Protein AF-A0A2T4XH32-F1 (afdb_monomer_lite)

Foldseek 3Di:
DDQPPPPCPPPQLQQAWEWEAEPWKIWTKHFDDPPVVPPDDDDDDDDDDDDDDDDDDDDDDDDDDDDDDPDDDDDDDDDDDPPNQQRPGMDTPDMFTCDPVNVVSLVVVLVVVVPDDQPHAYEYEYPDVPSVVSCCVSPPPRYRYDDLVLCCQQAVQPPCSVPDGPLLSQLLLLVCSPPVAWEWEWAAEQKTKTWIKHQDFPPRDDDDDDDPDPDDDDPDPDDDGDGDSDIHGNDIDIGGHLVNLQVVCCVVCVPDDRADLDQDPDPPDDDSNSNVCCVRNVVVLVVVVVSVVVVCVPPNDHAYEAEYPCRVSSLVVVVVVVDPRYHYDHCSSSSSSSDGPPDD

Secondary structure (DSSP, 8-state):
---SSTT-TT--GGG-EEEEE-SSEEEEEEEPP-GGG-----------------------------------------------PPPS-EEEEEEEE--SSHHHHHHHHHHHHHTS-TTS-EEEEES-HHHHHHHHHHSTTTEEE--GGGGTTTTTT-S-GGGS-HHHHHHHHHHHHHH-S-EEEEEESSEEEEEEEEEPPTTS--S------TTSPPPPTT--PPPPS-EEEEEEEEEE-HHHHHHHHHHH-TTSPPPPS---SSSS--SHHHHHHIIIIIHHHHHHHHHHHHHHHHH-S--EEEESTTHHHHHHHHHHTT--SEEE-TTHHHHHHHSPPP--

pLDDT: mean 76.85, std 25.57, range [24.3, 98.75]

Structure (mmCIF, N/CA/C/O backbone):
data_AF-A0A2T4XH32-F1
#
_entry.id   AF-A0A2T4XH32-F1
#
loop_
_atom_site.group_PDB
_atom_site.id
_atom_site.type_symbol
_atom_site.label_atom_id
_atom_site.label_alt_id
_atom_site.label_comp_id
_atom_site.label_asym_id
_atom_site.label_entity_id
_atom_site.label_seq_id
_atom_site.pdbx_PDB_ins_code
_atom_site.Cartn_x
_atom_site.Cartn_y
_atom_site.Cartn_z
_atom_site.occupancy
_atom_site.B_iso_or_equiv
_atom_site.auth_seq_id
_atom_site.auth_comp_id
_atom_site.auth_asym_id
_atom_site.auth_atom_id
_atom_site.pdbx_PDB_model_num
ATOM 1 N N . MET A 1 1 ? -1.567 -10.863 26.955 1.00 27.61 1 MET A N 1
ATOM 2 C CA . MET A 1 1 ? -2.187 -9.770 27.729 1.00 27.61 1 MET A CA 1
ATOM 3 C C . MET A 1 1 ? -3.107 -9.012 26.795 1.00 27.61 1 MET A C 1
ATOM 5 O O . MET A 1 1 ? -2.737 -8.772 25.656 1.00 27.61 1 MET A O 1
ATOM 9 N N . SER A 1 2 ? -4.337 -8.819 27.254 1.00 31.33 2 SER A N 1
ATOM 10 C CA . SER A 1 2 ? -5.515 -8.404 26.498 1.00 31.33 2 SER A CA 1
ATOM 11 C C . SER A 1 2 ? -5.505 -6.901 26.232 1.00 31.33 2 SER A C 1
ATOM 13 O O . SER A 1 2 ? -5.596 -6.126 27.176 1.00 31.33 2 SER A O 1
ATOM 15 N N . GLY A 1 3 ? -5.437 -6.516 24.960 1.00 30.84 3 GLY A N 1
ATOM 16 C CA . GLY A 1 3 ? -5.666 -5.150 24.480 1.00 30.84 3 GLY A CA 1
ATOM 17 C C . GLY A 1 3 ? -6.385 -5.152 23.130 1.00 30.84 3 GLY A C 1
ATOM 18 O O . GLY A 1 3 ? -6.158 -4.284 22.301 1.00 30.84 3 GLY A O 1
ATOM 19 N N . TYR A 1 4 ? -7.202 -6.174 22.864 1.00 40.09 4 TYR A N 1
ATOM 20 C CA . TYR A 1 4 ? -8.012 -6.245 21.652 1.00 40.09 4 TYR A CA 1
ATOM 21 C C . TYR A 1 4 ? -9.298 -5.466 21.895 1.00 40.09 4 TYR A C 1
ATOM 23 O O . TYR A 1 4 ? -10.113 -5.957 22.670 1.00 40.09 4 TYR A O 1
ATOM 31 N N . LEU A 1 5 ? -9.398 -4.268 21.296 1.00 45.94 5 LEU A N 1
ATOM 32 C CA . LEU A 1 5 ? -10.553 -3.469 20.798 1.00 45.94 5 LEU A CA 1
ATOM 33 C C . LEU A 1 5 ? -11.910 -3.475 21.536 1.00 45.94 5 LEU A C 1
ATOM 35 O O . LEU A 1 5 ? -12.825 -2.758 21.150 1.00 45.94 5 LEU A O 1
ATOM 39 N N . SER A 1 6 ? -12.028 -4.181 22.649 1.00 39.31 6 SER A N 1
ATOM 40 C CA . SER A 1 6 ? -13.157 -4.209 23.577 1.00 39.31 6 SER A CA 1
ATOM 41 C C . SER A 1 6 ? -13.361 -2.862 24.279 1.00 39.31 6 SER A C 1
ATOM 43 O O . SER A 1 6 ? -14.384 -2.663 24.923 1.00 39.31 6 SER A O 1
ATOM 45 N N . GLY A 1 7 ? -12.424 -1.919 24.113 1.00 42.00 7 GLY A N 1
ATOM 46 C CA . GLY A 1 7 ? -12.519 -0.535 24.578 1.00 42.00 7 GLY A CA 1
ATOM 47 C C . GLY A 1 7 ? -13.081 0.473 23.566 1.00 42.00 7 GLY A C 1
ATOM 48 O O . GLY A 1 7 ? -13.161 1.644 23.910 1.00 42.00 7 GLY A O 1
ATOM 49 N N . LEU A 1 8 ? -13.464 0.075 22.342 1.00 52.22 8 LEU A N 1
ATOM 50 C CA . LEU A 1 8 ? -14.003 1.007 21.331 1.00 52.22 8 LEU A CA 1
ATOM 51 C C . LEU A 1 8 ? -15.527 1.224 21.407 1.00 52.22 8 LEU A C 1
ATOM 53 O O . LEU A 1 8 ? -16.095 1.822 20.492 1.00 52.22 8 LEU A O 1
ATOM 57 N N . MET A 1 9 ? -16.221 0.780 22.464 1.00 47.72 9 MET A N 1
ATOM 58 C CA . MET A 1 9 ? -17.623 1.181 22.652 1.00 47.72 9 MET A CA 1
ATOM 59 C C . MET A 1 9 ? -17.703 2.715 22.736 1.00 47.72 9 MET A C 1
ATOM 61 O O . MET A 1 9 ? -17.246 3.308 23.709 1.00 47.72 9 MET A O 1
ATOM 65 N N . GLY A 1 10 ? -18.265 3.351 21.702 1.00 52.62 10 GLY A N 1
ATOM 66 C CA . GLY A 1 10 ? -18.362 4.812 21.590 1.00 52.62 10 GLY A CA 1
ATOM 67 C C . GLY A 1 10 ? -17.206 5.505 20.854 1.00 52.62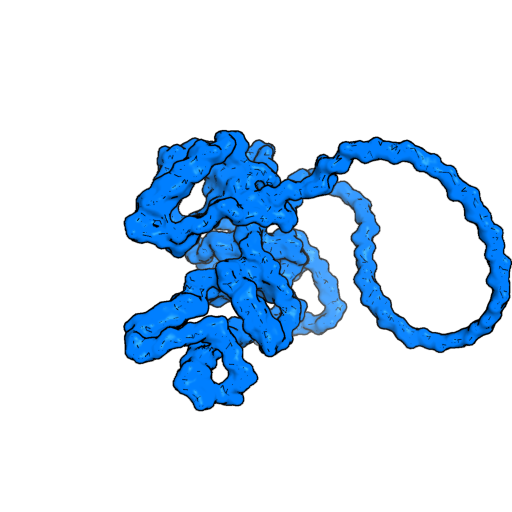 10 GLY A C 1
ATOM 68 O O . GLY A 1 10 ? -17.133 6.731 20.891 1.00 52.62 10 GLY A O 1
ATOM 69 N N . PHE A 1 11 ? -16.313 4.767 20.184 1.00 68.75 11 PHE A N 1
ATOM 70 C CA . PHE A 1 11 ? -15.297 5.359 19.309 1.00 68.75 11 PHE A CA 1
ATOM 71 C C . PHE A 1 11 ? -15.932 5.997 18.072 1.00 68.75 11 PHE A C 1
ATOM 73 O O . PHE A 1 11 ? -16.661 5.338 17.334 1.00 68.75 11 PHE A O 1
ATOM 80 N N . ASP A 1 12 ? -15.607 7.266 17.835 1.00 72.62 12 ASP A N 1
ATOM 81 C CA . ASP A 1 12 ? -15.925 7.975 16.599 1.00 72.62 12 ASP A CA 1
ATOM 82 C C . ASP A 1 12 ? -14.714 7.915 15.650 1.00 72.62 12 ASP A C 1
ATOM 84 O O . ASP A 1 12 ? -13.707 8.595 15.903 1.00 72.62 12 ASP A O 1
ATOM 88 N N . PRO A 1 13 ? -14.792 7.147 14.542 1.00 73.31 13 PRO A N 1
ATOM 89 C CA . PRO A 1 13 ? -13.728 7.083 13.549 1.00 73.31 13 PRO A CA 1
ATOM 90 C C . PRO A 1 13 ? -13.335 8.444 12.983 1.00 73.31 13 PRO A C 1
ATOM 92 O O . PRO A 1 13 ? -12.188 8.593 12.564 1.00 73.31 13 PRO A O 1
ATOM 95 N N . GLY A 1 14 ? -14.237 9.431 13.011 1.00 77.06 14 GLY A N 1
ATOM 96 C CA . GLY A 1 14 ? -14.015 10.799 12.550 1.00 77.06 14 GLY A CA 1
ATOM 97 C C . GLY A 1 14 ? -13.096 11.642 13.440 1.00 77.06 14 GLY A C 1
ATOM 98 O O . GLY A 1 14 ? -12.651 12.702 13.007 1.00 77.06 14 GLY A O 1
ATOM 99 N N . ARG A 1 15 ? -12.771 11.200 14.665 1.00 78.75 15 ARG A N 1
ATOM 100 C CA . ARG A 1 15 ? -11.979 11.993 15.636 1.00 78.75 15 ARG A CA 1
ATOM 101 C C . ARG A 1 15 ? -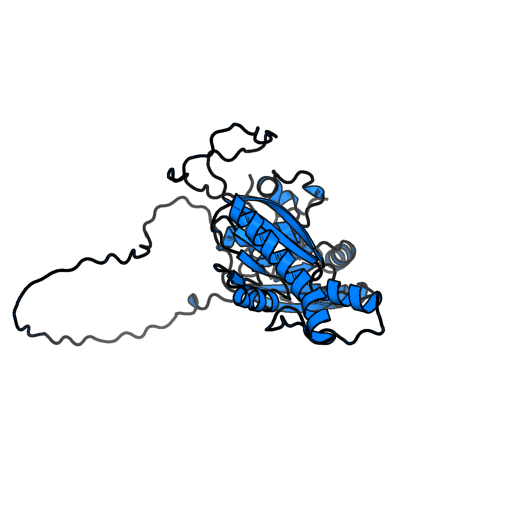10.612 11.397 15.987 1.00 78.75 15 ARG A C 1
ATOM 103 O O . ARG A 1 15 ? -9.849 12.006 16.745 1.00 78.75 15 ARG A O 1
ATOM 110 N N . GLY A 1 16 ? -10.289 10.230 15.433 1.00 86.50 16 GLY A N 1
ATOM 111 C CA . GLY A 1 16 ? -9.040 9.517 15.698 1.00 86.50 16 GLY A CA 1
ATOM 112 C C . GLY A 1 16 ? -7.800 10.112 15.027 1.00 86.50 16 GLY A C 1
ATOM 113 O O . GLY A 1 16 ? -7.884 10.877 14.065 1.00 86.50 16 GLY A O 1
ATOM 114 N N . LEU A 1 17 ? -6.635 9.732 15.551 1.00 92.25 17 LEU A N 1
ATOM 115 C CA . LEU A 1 17 ? -5.343 9.816 14.868 1.00 92.25 17 LEU A CA 1
ATOM 116 C C . LEU A 1 17 ? -4.939 8.415 14.425 1.00 92.25 17 LEU A C 1
ATOM 118 O O . LEU A 1 17 ? -4.902 7.500 15.244 1.00 92.25 17 LEU A O 1
ATOM 122 N N . TYR A 1 18 ? -4.610 8.257 13.150 1.00 94.69 18 TYR A N 1
ATOM 123 C CA . TYR A 1 18 ? -4.319 6.965 12.543 1.00 94.69 18 TYR A CA 1
ATOM 124 C C . TYR A 1 18 ? -2.841 6.869 12.197 1.00 94.69 18 TYR A C 1
ATOM 126 O O . TYR A 1 18 ? -2.313 7.690 11.449 1.00 94.69 18 TYR A O 1
ATOM 134 N N . LEU A 1 19 ? -2.167 5.885 12.782 1.00 95.62 19 LEU A N 1
ATOM 135 C CA . LEU A 1 19 ? -0.734 5.672 12.652 1.00 95.62 19 LEU A CA 1
ATOM 136 C C . LEU A 1 19 ? -0.472 4.399 11.863 1.00 95.62 19 LEU A C 1
ATOM 138 O O . LEU A 1 19 ? -0.750 3.302 12.347 1.00 95.62 19 LEU A O 1
ATOM 142 N N . ASP A 1 20 ? 0.131 4.548 10.692 1.00 95.06 20 ASP A N 1
ATOM 143 C CA . ASP A 1 20 ? 0.731 3.431 9.974 1.00 95.06 20 ASP A CA 1
ATOM 144 C C . ASP A 1 20 ? 2.254 3.464 10.164 1.00 95.06 20 ASP A C 1
ATOM 146 O O . ASP A 1 20 ? 2.935 4.423 9.786 1.00 95.06 20 ASP A O 1
ATOM 150 N N . ILE A 1 21 ? 2.776 2.433 10.831 1.00 94.06 21 ILE A N 1
ATOM 151 C CA . ILE A 1 21 ? 4.181 2.295 11.221 1.00 94.06 21 ILE A CA 1
ATOM 152 C C . ILE A 1 21 ? 4.811 1.183 10.375 1.00 94.06 21 ILE A C 1
ATOM 154 O O . ILE A 1 21 ? 4.891 0.012 10.769 1.00 94.06 21 ILE A O 1
ATOM 158 N N . GLY A 1 22 ? 5.275 1.578 9.193 1.00 90.56 22 GLY A N 1
ATOM 159 C CA . GLY A 1 22 ? 5.977 0.719 8.250 1.00 90.56 22 GLY A CA 1
ATOM 160 C C . GLY A 1 22 ? 7.472 0.568 8.547 1.00 90.56 22 GLY A C 1
ATOM 161 O O . GLY A 1 22 ? 8.031 1.127 9.493 1.00 90.56 22 GLY A O 1
ATOM 162 N N . ASN A 1 23 ? 8.161 -0.187 7.689 1.00 86.94 23 ASN A N 1
ATOM 163 C CA . ASN A 1 23 ? 9.602 -0.422 7.829 1.00 86.94 23 ASN A CA 1
ATOM 164 C C . ASN A 1 23 ? 10.456 0.818 7.534 1.00 86.94 23 ASN A C 1
ATOM 166 O O . ASN A 1 23 ? 11.479 1.012 8.190 1.00 86.94 23 ASN A O 1
ATOM 170 N N . SER A 1 24 ? 10.040 1.633 6.563 1.00 87.50 24 SER A N 1
ATOM 171 C CA . SER A 1 24 ? 10.824 2.770 6.055 1.00 87.50 24 SER A CA 1
ATOM 172 C C . SER A 1 24 ? 10.209 4.126 6.387 1.00 87.50 24 SER A C 1
ATOM 174 O O . SER A 1 24 ? 10.908 5.139 6.370 1.00 87.50 24 SER A O 1
ATOM 176 N N . ARG A 1 25 ? 8.910 4.170 6.696 1.00 90.88 25 ARG A N 1
ATOM 177 C CA . ARG A 1 25 ? 8.190 5.395 7.046 1.00 90.88 25 ARG A CA 1
ATOM 178 C C . ARG A 1 25 ? 7.140 5.122 8.112 1.00 90.88 25 ARG A C 1
ATOM 180 O O . ARG A 1 25 ? 6.580 4.035 8.174 1.00 90.88 25 ARG A O 1
ATOM 187 N N . ILE A 1 26 ? 6.876 6.152 8.901 1.00 93.25 26 ILE A N 1
ATOM 188 C CA . ILE A 1 26 ? 5.733 6.262 9.797 1.00 93.25 26 ILE A CA 1
ATOM 189 C C . ILE A 1 26 ? 4.864 7.387 9.266 1.00 93.25 26 ILE A C 1
ATOM 191 O O . ILE A 1 26 ? 5.379 8.464 8.963 1.00 93.25 26 ILE A O 1
ATOM 195 N N . THR A 1 27 ? 3.565 7.167 9.167 1.00 94.44 27 THR A N 1
ATOM 196 C CA . THR A 1 27 ? 2.616 8.194 8.745 1.00 94.44 27 THR A CA 1
ATOM 197 C C . THR A 1 27 ? 1.561 8.411 9.813 1.00 94.44 27 THR A C 1
ATOM 199 O O . THR A 1 27 ? 1.127 7.469 10.474 1.00 94.44 27 THR A O 1
ATOM 202 N N . ILE A 1 28 ? 1.180 9.672 9.997 1.00 94.88 28 ILE A N 1
ATOM 203 C CA . ILE A 1 28 ? 0.085 10.075 10.874 1.00 94.88 28 ILE A CA 1
ATOM 204 C C . ILE A 1 28 ? -0.975 10.703 9.985 1.00 94.88 28 ILE A C 1
ATOM 206 O O . ILE A 1 28 ? -0.691 11.688 9.300 1.00 94.88 28 ILE A O 1
ATOM 210 N N . ALA A 1 29 ? -2.178 10.146 10.007 1.00 94.56 29 ALA A N 1
ATOM 211 C CA . ALA A 1 29 ? -3.318 10.655 9.271 1.00 94.56 29 ALA A CA 1
ATOM 212 C C . ALA A 1 29 ? -4.487 10.972 10.200 1.00 94.56 29 ALA A C 1
ATOM 214 O O . ALA A 1 29 ? -4.635 10.388 11.277 1.00 94.56 29 ALA A O 1
ATOM 215 N N . GLU A 1 30 ? -5.343 11.881 9.755 1.00 92.75 30 GLU A N 1
ATOM 216 C CA . GLU A 1 30 ? -6.634 12.137 10.377 1.00 92.75 30 GLU A CA 1
ATOM 217 C C . GLU A 1 30 ? -7.744 12.226 9.323 1.00 92.75 30 GLU A C 1
ATOM 219 O O . GLU A 1 30 ? -7.474 12.592 8.171 1.00 92.75 30 GLU A O 1
ATOM 224 N N . PRO A 1 31 ? -8.989 11.904 9.699 1.00 90.69 31 PRO A N 1
ATOM 225 C CA . PRO A 1 31 ? -10.163 12.237 8.909 1.00 90.69 31 PRO A CA 1
ATOM 226 C C . PRO A 1 31 ? -10.268 13.751 8.699 1.00 90.69 31 PRO A C 1
ATOM 228 O O . PRO A 1 31 ? -10.107 14.530 9.637 1.00 90.69 31 PRO A O 1
ATOM 231 N N . GLY A 1 32 ? -10.565 14.176 7.474 1.00 79.25 32 GLY A N 1
ATOM 232 C CA . GLY A 1 32 ? -10.910 15.565 7.182 1.00 79.25 32 GLY A CA 1
ATOM 233 C C . GLY A 1 32 ? -12.313 15.895 7.695 1.00 79.25 32 GLY A C 1
ATOM 234 O O . GLY A 1 32 ? -13.201 15.044 7.655 1.00 79.25 32 GLY A O 1
ATOM 235 N N . ALA A 1 33 ? -12.528 17.130 8.154 1.00 60.97 33 ALA A N 1
ATOM 236 C CA . ALA A 1 33 ? -13.857 17.589 8.551 1.00 60.97 33 ALA A CA 1
ATOM 237 C C . ALA A 1 33 ? -14.832 17.497 7.365 1.00 6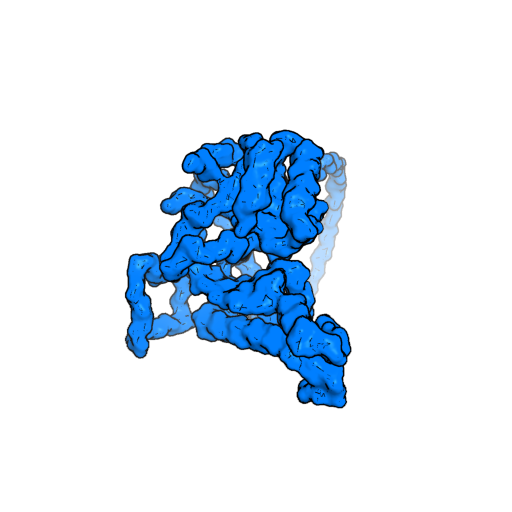0.97 33 ALA A C 1
ATOM 239 O O . ALA A 1 33 ? -14.556 18.027 6.285 1.00 60.97 33 ALA A O 1
ATOM 240 N N . ASP A 1 34 ? -15.985 16.857 7.571 1.00 50.34 34 ASP A N 1
ATOM 241 C CA . ASP A 1 34 ? -17.080 16.894 6.606 1.00 50.34 34 ASP A CA 1
ATOM 242 C C . ASP A 1 34 ? -17.611 18.336 6.575 1.00 50.34 34 ASP A C 1
ATOM 244 O O . ASP A 1 34 ? -18.315 18.799 7.474 1.00 50.34 34 ASP A O 1
ATOM 248 N N . SER A 1 35 ? -17.227 19.091 5.544 1.00 36.91 35 SER A N 1
ATOM 249 C CA . SER A 1 35 ? -17.661 20.484 5.338 1.00 36.91 35 SER A CA 1
ATOM 250 C C . SER A 1 35 ? -19.186 20.648 5.191 1.00 36.91 35 SER A C 1
ATOM 252 O O . SER A 1 35 ? -19.685 21.769 5.132 1.00 36.91 35 SER A O 1
ATOM 254 N N . SER A 1 36 ? -19.943 19.549 5.193 1.00 37.00 36 SER A N 1
ATOM 255 C CA . SER A 1 36 ? -21.406 19.500 5.171 1.00 37.00 36 SER A CA 1
ATOM 256 C C . SER A 1 36 ? -22.079 19.760 6.528 1.00 37.00 36 SER A C 1
ATOM 258 O O . SER A 1 36 ? -23.294 19.933 6.556 1.00 37.00 36 SER A O 1
ATOM 260 N N . LEU A 1 37 ? -21.335 19.832 7.642 1.00 36.78 37 LEU A N 1
ATOM 261 C CA . LEU A 1 37 ? -21.907 20.064 8.982 1.00 36.78 37 LEU A CA 1
ATOM 262 C C . LEU A 1 37 ? -21.885 21.530 9.456 1.00 36.78 37 LEU A C 1
ATOM 264 O O . LEU A 1 37 ? -22.402 21.821 10.530 1.00 36.78 37 LEU A O 1
ATOM 268 N N . ASN A 1 38 ? -21.369 22.466 8.649 1.00 29.77 38 ASN A N 1
ATOM 269 C CA . ASN A 1 38 ? -21.357 23.906 8.962 1.00 29.77 38 ASN A CA 1
ATOM 270 C C . ASN A 1 38 ? -22.326 24.724 8.085 1.00 29.77 38 ASN A C 1
ATOM 272 O O . ASN A 1 38 ? -22.016 25.847 7.694 1.00 29.77 38 ASN A O 1
ATOM 276 N N . ALA A 1 39 ? -23.506 24.183 7.772 1.00 31.55 39 ALA A N 1
ATOM 277 C CA . ALA A 1 39 ? -24.607 24.981 7.236 1.00 31.55 39 ALA A CA 1
ATOM 278 C C . ALA A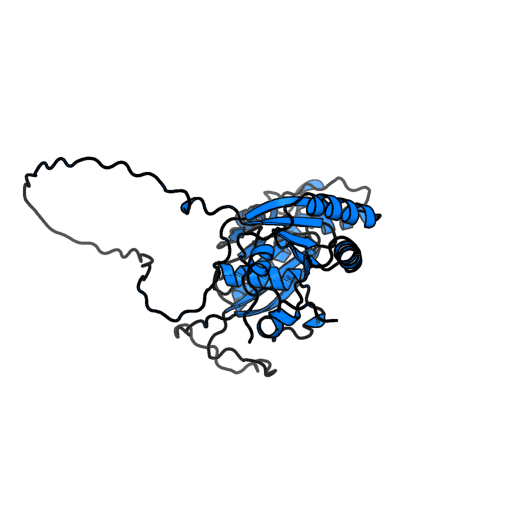 1 39 ? -25.536 25.408 8.382 1.00 31.55 39 ALA A C 1
ATOM 280 O O . ALA A 1 39 ? -26.551 24.771 8.650 1.00 31.55 39 ALA A O 1
ATOM 281 N N . VAL A 1 40 ? -25.177 26.498 9.060 1.00 34.50 40 VAL A N 1
ATOM 282 C CA . VAL A 1 40 ? -26.126 27.307 9.831 1.00 34.50 40 VAL A CA 1
ATOM 283 C C . VAL A 1 40 ? -25.971 28.738 9.340 1.00 34.50 40 VAL A C 1
ATOM 285 O O . VAL A 1 40 ? -25.003 29.406 9.678 1.00 34.50 40 VAL A O 1
ATOM 288 N N . ASP A 1 41 ? -26.848 29.124 8.417 1.00 28.34 41 ASP A N 1
ATOM 289 C CA . ASP A 1 41 ? -27.679 30.328 8.514 1.00 28.34 41 ASP A CA 1
ATOM 290 C C . ASP A 1 41 ? -28.443 30.505 7.192 1.00 28.34 41 ASP A C 1
ATOM 292 O O . ASP A 1 41 ? -27.889 30.881 6.157 1.00 28.34 41 ASP A O 1
ATOM 296 N N . GLU A 1 42 ? -29.748 30.217 7.230 1.00 29.30 42 GLU A N 1
ATOM 297 C CA . GLU A 1 42 ? -30.683 30.818 6.282 1.00 29.30 42 GLU A CA 1
ATOM 298 C C . GLU A 1 42 ? -30.670 32.342 6.454 1.00 29.30 42 GLU A C 1
ATOM 300 O O . GLU A 1 42 ? -30.614 32.857 7.573 1.00 29.30 42 GLU A O 1
ATOM 305 N N . PRO A 1 43 ? -30.915 33.067 5.358 1.00 28.03 43 PRO A N 1
ATOM 306 C CA . PRO A 1 43 ? -31.987 34.039 5.441 1.00 28.03 43 PRO A CA 1
ATOM 307 C C . PRO A 1 43 ? -33.005 33.840 4.321 1.00 28.03 43 PRO A C 1
ATOM 309 O O . PRO A 1 43 ? -32.734 33.993 3.131 1.00 28.03 43 PRO A O 1
ATOM 312 N N . SER A 1 44 ? -34.227 33.580 4.767 1.00 27.70 44 SER A N 1
ATOM 313 C CA . SER A 1 44 ? -35.490 33.850 4.093 1.00 27.70 44 SER A CA 1
ATOM 314 C C . SER A 1 44 ? -35.509 35.183 3.326 1.00 27.70 44 SER A C 1
ATOM 316 O O . SER A 1 44 ? -35.226 36.226 3.914 1.00 27.70 44 SER A O 1
ATOM 318 N N . SER A 1 45 ? -35.973 35.190 2.071 1.00 28.64 45 SER A N 1
ATOM 319 C CA . SER A 1 45 ? -37.052 36.098 1.627 1.00 28.64 45 SER A CA 1
ATOM 320 C C . SER A 1 45 ? -37.466 35.905 0.156 1.00 28.64 45 SER A C 1
ATOM 322 O O . SER A 1 45 ? -36.690 36.073 -0.773 1.00 28.64 45 SER A O 1
ATOM 324 N N . GLN A 1 46 ? -38.764 35.619 0.008 1.00 27.95 46 GLN A N 1
ATOM 325 C CA . GLN A 1 46 ? -39.718 36.226 -0.932 1.00 27.95 46 GLN A CA 1
ATOM 326 C C . GLN A 1 46 ? -39.593 35.990 -2.453 1.00 27.95 46 GLN A C 1
ATOM 328 O O . GLN A 1 46 ? -38.896 36.676 -3.188 1.00 27.95 46 GLN A O 1
ATOM 333 N N . ALA A 1 47 ? -40.442 35.056 -2.891 1.00 27.00 47 ALA A N 1
ATOM 334 C CA . ALA A 1 47 ? -41.376 35.106 -4.020 1.00 27.00 47 ALA A CA 1
ATOM 335 C C . ALA A 1 47 ? -41.322 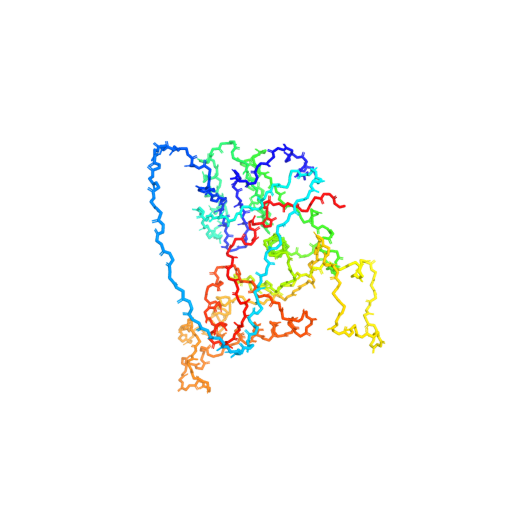36.293 -5.008 1.00 27.00 47 ALA A C 1
ATOM 337 O O . ALA A 1 47 ? -41.561 37.441 -4.641 1.00 27.00 47 ALA A O 1
ATOM 338 N N . ALA A 1 48 ? -41.281 35.948 -6.299 1.00 28.34 48 ALA A N 1
ATOM 339 C CA . ALA A 1 48 ? -42.054 36.634 -7.331 1.00 28.34 48 ALA A CA 1
ATOM 340 C C . ALA A 1 48 ? -42.483 35.629 -8.414 1.00 28.34 48 ALA A C 1
ATOM 342 O O . ALA A 1 48 ? -41.659 35.035 -9.105 1.00 28.34 48 ALA A O 1
ATOM 343 N N . HIS A 1 49 ? -43.797 35.433 -8.510 1.00 28.42 49 HIS A N 1
ATOM 344 C CA . HIS A 1 49 ? -44.488 34.814 -9.634 1.00 28.42 49 HIS A CA 1
ATOM 345 C C . HIS A 1 49 ? -44.442 35.741 -10.852 1.00 28.42 49 HIS A C 1
ATOM 347 O O . HIS A 1 49 ? -44.793 36.913 -10.716 1.00 28.42 49 HIS A O 1
ATOM 353 N N . THR A 1 50 ? -44.180 35.192 -12.040 1.00 27.06 50 THR A N 1
ATOM 354 C CA . THR A 1 50 ? -44.775 35.722 -13.274 1.00 27.06 50 THR A CA 1
ATOM 355 C C . THR A 1 50 ? -44.976 34.610 -14.301 1.00 27.06 50 THR A C 1
ATOM 357 O O . THR A 1 50 ? -44.109 33.765 -14.507 1.00 27.06 50 THR A O 1
ATOM 360 N N . GLU A 1 51 ? -46.175 34.602 -14.874 1.00 27.84 51 GLU A N 1
ATOM 361 C CA . GLU A 1 51 ? -46.753 33.595 -15.763 1.00 27.84 51 GLU A CA 1
ATOM 362 C C . GLU A 1 51 ? -46.218 33.647 -17.210 1.00 27.84 51 GLU A C 1
ATOM 364 O O . GLU A 1 51 ? -45.571 34.603 -17.634 1.00 27.84 51 GLU A O 1
ATOM 369 N N . LEU A 1 52 ? -46.535 32.568 -17.938 1.00 28.58 52 LEU A N 1
ATOM 370 C CA . LEU A 1 52 ? -46.270 32.238 -19.349 1.00 28.58 52 LEU A CA 1
ATOM 371 C C . LEU A 1 52 ? -46.884 33.253 -20.354 1.00 28.58 52 LEU A C 1
ATOM 373 O O . LEU A 1 52 ? -47.653 34.130 -19.961 1.00 28.58 52 LEU A O 1
ATOM 377 N N . PRO A 1 53 ? -46.644 33.090 -21.673 1.00 32.97 53 PRO A N 1
ATOM 378 C CA . PRO A 1 53 ? -47.544 32.217 -22.435 1.00 32.97 53 PRO A CA 1
ATOM 379 C C . PRO A 1 53 ? -46.852 31.271 -23.429 1.00 32.97 53 PRO A C 1
ATOM 381 O O . PRO A 1 53 ? -45.738 31.492 -23.897 1.00 32.97 53 PRO A O 1
ATOM 384 N N . ALA A 1 54 ? -47.581 30.194 -23.716 1.00 29.42 54 ALA A N 1
ATOM 385 C CA . ALA A 1 54 ? -47.307 29.178 -24.717 1.00 29.42 54 ALA A CA 1
ATOM 386 C C . ALA A 1 54 ? -47.543 29.688 -26.146 1.00 29.42 54 ALA A C 1
ATOM 388 O O . ALA A 1 54 ? -48.426 30.514 -26.358 1.00 29.42 54 ALA A O 1
ATOM 389 N N . ASP A 1 55 ? -46.835 29.097 -27.108 1.00 28.86 55 ASP A N 1
ATOM 390 C CA . ASP A 1 55 ? -47.280 29.027 -28.497 1.00 28.86 55 ASP A CA 1
ATOM 391 C C . ASP A 1 55 ? -46.849 27.700 -29.143 1.00 28.86 55 ASP A C 1
ATOM 393 O O . ASP A 1 55 ? -45.911 27.029 -28.711 1.00 28.86 55 ASP A O 1
ATOM 397 N N . THR A 1 56 ? -47.646 27.300 -30.125 1.00 29.20 56 THR A N 1
ATOM 398 C CA . THR A 1 56 ? -47.976 25.934 -30.551 1.00 29.20 56 THR A CA 1
ATOM 399 C C . THR A 1 56 ? -47.223 25.403 -31.780 1.00 29.20 56 THR A C 1
ATOM 401 O O . THR A 1 56 ? -46.869 26.188 -32.651 1.00 29.20 56 THR A O 1
ATOM 404 N N . ALA A 1 57 ? -47.222 24.059 -31.906 1.00 27.94 57 ALA A N 1
ATOM 405 C CA . ALA A 1 57 ? -47.158 23.234 -33.137 1.00 27.94 57 ALA A CA 1
ATOM 406 C C . ALA A 1 57 ? -45.799 23.208 -33.895 1.00 27.94 57 ALA A C 1
ATOM 408 O O . ALA A 1 57 ? -45.065 24.181 -33.888 1.00 27.94 57 ALA A O 1
ATOM 409 N N . ASP A 1 58 ? -45.340 22.156 -34.583 1.00 28.03 58 ASP A N 1
ATOM 410 C CA . ASP A 1 58 ? -45.943 20.911 -35.065 1.00 28.03 58 ASP A CA 1
ATOM 411 C C . ASP A 1 58 ? -44.831 19.926 -35.533 1.00 28.03 58 ASP A C 1
ATOM 413 O O . ASP A 1 58 ? -43.705 20.338 -35.811 1.00 28.03 58 ASP A O 1
ATOM 417 N N . SER A 1 59 ? -45.212 18.662 -35.758 1.00 28.78 59 SER A N 1
ATOM 418 C CA . SER A 1 59 ? -44.587 17.635 -36.631 1.00 28.78 59 SER A CA 1
ATOM 419 C C . SER A 1 59 ? -43.333 16.823 -36.208 1.00 28.78 59 SER A C 1
ATOM 421 O O . SER A 1 59 ? -42.199 17.285 -36.187 1.00 28.78 59 SER A O 1
ATOM 423 N N . ALA A 1 60 ? -43.618 15.542 -35.933 1.00 26.36 60 ALA A N 1
ATOM 424 C CA . ALA A 1 60 ? -43.085 14.297 -36.513 1.00 26.36 60 ALA A CA 1
ATOM 425 C C . ALA A 1 60 ? -41.574 14.058 -36.782 1.00 26.36 60 ALA A C 1
ATOM 427 O O . ALA A 1 60 ? -40.925 14.738 -37.566 1.00 26.36 60 ALA A O 1
ATOM 428 N N . ASP A 1 61 ? -41.159 12.894 -36.260 1.00 27.66 61 ASP A N 1
ATOM 429 C CA . ASP A 1 61 ? -40.388 11.800 -36.882 1.00 27.66 61 ASP A CA 1
ATOM 430 C C . ASP A 1 61 ? -38.999 11.415 -36.325 1.00 27.66 61 ASP A C 1
ATOM 432 O O . ASP A 1 61 ? -38.019 12.146 -36.373 1.00 27.66 61 ASP A O 1
ATOM 436 N N . SER A 1 62 ? -38.981 10.163 -35.841 1.00 25.66 62 SER A N 1
ATOM 437 C CA . SER A 1 62 ? -37.912 9.157 -35.765 1.00 25.66 62 SER A CA 1
ATOM 438 C C . SER A 1 62 ? -36.466 9.566 -35.433 1.00 25.66 62 SER A C 1
ATOM 440 O O . SER A 1 62 ? -35.773 10.162 -36.249 1.00 25.66 62 SER A O 1
ATOM 442 N N . ALA A 1 63 ? -35.927 9.022 -34.335 1.00 28.55 63 ALA A N 1
ATOM 443 C CA . ALA A 1 63 ? -34.922 7.948 -34.395 1.00 28.55 63 ALA A CA 1
ATOM 444 C C . ALA A 1 63 ? -34.406 7.576 -32.993 1.00 28.55 63 ALA A C 1
ATOM 446 O O . ALA A 1 63 ? -33.957 8.411 -32.213 1.00 28.55 63 ALA A O 1
ATOM 447 N N . ASN A 1 64 ? -34.442 6.272 -32.722 1.00 27.06 64 ASN A N 1
ATOM 448 C CA . ASN A 1 64 ? -33.730 5.583 -31.651 1.00 27.06 64 ASN A CA 1
ATOM 449 C C . ASN A 1 64 ? -32.244 5.971 -31.598 1.00 27.06 64 ASN A C 1
ATOM 451 O O . ASN A 1 64 ? -31.533 5.783 -32.583 1.00 27.06 64 ASN A O 1
ATOM 455 N N . ASN A 1 65 ? -31.739 6.319 -30.412 1.00 29.17 65 ASN A N 1
ATOM 456 C CA . ASN A 1 65 ? -30.515 5.687 -29.923 1.00 29.17 65 ASN A CA 1
ATOM 457 C C . ASN A 1 65 ? -30.421 5.762 -28.395 1.00 29.17 65 ASN A C 1
ATOM 459 O O . ASN A 1 65 ? -30.420 6.832 -27.789 1.00 29.17 65 ASN A O 1
ATOM 463 N N . ALA A 1 66 ? -30.382 4.583 -27.779 1.00 28.03 66 ALA A N 1
ATOM 464 C CA . ALA A 1 66 ? -30.388 4.382 -26.343 1.00 28.03 66 ALA A CA 1
ATOM 465 C C . ALA A 1 66 ? -29.023 4.732 -25.727 1.00 28.03 66 ALA A C 1
ATOM 467 O O . ALA A 1 66 ? -28.056 3.984 -25.849 1.00 28.03 66 ALA A O 1
ATOM 468 N N . HIS A 1 67 ? -28.966 5.840 -24.993 1.00 28.72 67 HIS A N 1
ATOM 469 C CA . HIS A 1 67 ? -27.982 6.038 -23.933 1.00 28.72 67 HIS A CA 1
ATOM 470 C C . HIS A 1 67 ? -28.471 5.316 -22.673 1.00 28.72 67 HIS A C 1
ATOM 472 O O . HIS A 1 67 ? -29.442 5.742 -22.046 1.00 28.72 67 HIS A O 1
ATOM 478 N N . HIS A 1 68 ? -27.807 4.217 -22.304 1.00 29.55 68 HIS A N 1
ATOM 479 C CA . HIS A 1 68 ? -28.007 3.574 -21.007 1.00 29.55 68 HIS A CA 1
ATOM 480 C C . HIS A 1 68 ? -27.491 4.508 -19.904 1.00 29.55 68 HIS A C 1
ATOM 482 O O . HIS A 1 68 ? -26.293 4.610 -19.646 1.00 29.55 68 HIS A O 1
ATOM 488 N N . LYS A 1 69 ? -28.427 5.233 -19.286 1.00 27.12 69 LYS A N 1
ATOM 489 C CA . LYS A 1 69 ? -28.231 5.981 -18.046 1.00 27.12 69 LYS A CA 1
ATOM 490 C C . LYS A 1 69 ? -28.047 4.992 -16.895 1.00 27.12 69 LYS A C 1
ATOM 492 O O . LYS A 1 69 ? -28.907 4.146 -16.672 1.00 27.12 69 LYS A O 1
ATOM 497 N N . TYR A 1 70 ? -26.973 5.163 -16.130 1.00 24.30 70 TYR A N 1
ATOM 498 C CA . TYR A 1 70 ? -26.878 4.664 -14.760 1.00 24.30 70 TYR A CA 1
ATOM 499 C C . TYR A 1 70 ? -28.000 5.307 -13.931 1.00 24.30 70 TYR A C 1
ATOM 501 O O . TYR A 1 70 ? -27.929 6.488 -13.585 1.00 24.30 70 TYR A O 1
ATOM 509 N N . THR A 1 71 ? -29.061 4.556 -13.644 1.00 27.28 71 THR A N 1
ATOM 510 C CA . THR A 1 71 ? -30.099 4.961 -12.692 1.00 27.28 71 THR A CA 1
ATOM 511 C C . THR A 1 71 ? -29.684 4.553 -11.287 1.00 27.28 71 THR A C 1
ATOM 513 O O . THR A 1 71 ? -29.564 3.376 -10.958 1.00 27.28 71 THR A O 1
ATOM 516 N N . LYS A 1 72 ? -29.453 5.578 -10.471 1.00 27.05 72 LYS A N 1
ATOM 517 C CA . LYS A 1 72 ? -29.278 5.532 -9.025 1.00 27.05 72 LYS A CA 1
ATOM 518 C C . LYS A 1 72 ? -30.635 5.171 -8.406 1.00 27.05 72 LYS A C 1
ATOM 520 O O . LYS A 1 72 ? -31.540 5.996 -8.454 1.00 27.05 72 LYS A O 1
ATOM 525 N N . ASN A 1 73 ? -30.788 3.961 -7.874 1.00 27.52 73 ASN A N 1
ATOM 526 C CA . ASN A 1 73 ? -31.969 3.613 -7.084 1.00 27.52 73 ASN A CA 1
ATOM 527 C C . ASN A 1 73 ? -31.766 4.098 -5.646 1.00 27.52 73 ASN A C 1
ATOM 529 O O . ASN A 1 73 ? -30.891 3.608 -4.934 1.00 27.52 73 ASN A O 1
ATOM 533 N N . SER A 1 74 ? -32.568 5.082 -5.254 1.00 31.73 74 SER A N 1
ATOM 534 C CA . SER A 1 74 ? -32.953 5.356 -3.874 1.00 31.73 74 SER A CA 1
ATOM 535 C C . SER A 1 74 ? -34.233 4.577 -3.572 1.00 31.73 74 SER A C 1
ATOM 537 O O . SER A 1 74 ? -35.152 4.620 -4.386 1.00 31.73 74 SER A O 1
ATOM 539 N N . ASP A 1 75 ? -34.268 3.833 -2.465 1.00 31.81 75 ASP A N 1
ATOM 540 C CA . ASP A 1 75 ? -35.279 3.994 -1.406 1.00 31.81 75 ASP A CA 1
ATOM 541 C C . ASP A 1 75 ? -35.098 2.956 -0.277 1.00 31.81 75 ASP A C 1
ATOM 543 O O . ASP A 1 75 ? -34.690 1.813 -0.488 1.00 31.81 75 ASP A O 1
ATOM 547 N N . ASP A 1 76 ? -35.355 3.451 0.935 1.00 36.47 76 ASP A N 1
ATOM 548 C CA . ASP A 1 76 ? -35.083 2.933 2.280 1.00 36.47 76 ASP A CA 1
ATOM 549 C C . ASP A 1 76 ? -35.955 1.749 2.745 1.00 36.47 76 ASP A C 1
ATOM 551 O O . ASP A 1 76 ? -37.132 1.676 2.407 1.00 36.47 76 ASP A O 1
ATOM 555 N N . SER A 1 77 ? -35.432 0.930 3.679 1.00 29.41 77 SER A N 1
ATOM 556 C CA . SER A 1 77 ? -35.984 0.857 5.056 1.00 29.41 77 SER A CA 1
ATOM 557 C C . SER A 1 77 ? -35.228 -0.112 5.993 1.00 29.41 77 SER A C 1
ATOM 559 O O . SER A 1 77 ? -35.304 -1.330 5.860 1.00 29.41 77 SER A O 1
ATOM 561 N N . SER A 1 78 ? -34.569 0.481 6.997 1.00 31.28 78 SER A N 1
ATOM 562 C CA . SER A 1 78 ? -34.446 0.073 8.412 1.00 31.28 78 SER A CA 1
ATOM 563 C C . SER A 1 78 ? -34.092 -1.374 8.807 1.00 31.28 78 SER A C 1
ATOM 565 O O . SER A 1 78 ? -34.985 -2.183 9.047 1.00 31.28 78 SER A O 1
ATOM 567 N N . HIS A 1 79 ? -32.821 -1.595 9.164 1.00 30.52 79 HIS A N 1
ATOM 568 C CA . HIS A 1 79 ? -32.426 -2.246 10.425 1.00 30.52 79 HIS A CA 1
ATOM 569 C C . HIS A 1 79 ? -31.253 -1.465 11.037 1.00 30.52 79 HIS A C 1
ATOM 571 O O . HIS A 1 79 ? -30.265 -1.166 10.374 1.00 30.52 79 HIS A O 1
ATOM 577 N N . SER A 1 80 ? -31.415 -1.065 12.297 1.00 34.00 80 SER A N 1
ATOM 578 C CA . SER A 1 80 ? -30.490 -0.227 13.051 1.00 34.00 80 SER A CA 1
ATOM 579 C C . SER A 1 80 ? -29.235 -1.001 13.464 1.00 34.00 80 SER A C 1
ATOM 581 O O . SER A 1 80 ? -29.263 -1.767 14.425 1.00 34.00 80 SER A O 1
ATOM 583 N N . ALA A 1 81 ? -28.126 -0.723 12.793 1.00 29.70 81 ALA A N 1
ATOM 584 C CA . ALA A 1 81 ? -26.794 -0.767 13.376 1.00 29.70 81 ALA A CA 1
ATOM 585 C C . ALA A 1 81 ? -26.149 0.580 13.047 1.00 29.70 81 ALA A C 1
ATOM 587 O O . ALA A 1 81 ? -26.241 1.054 11.914 1.00 29.70 81 ALA A O 1
ATOM 588 N N . SER A 1 82 ? -25.571 1.240 14.046 1.00 33.38 82 SER A N 1
ATOM 589 C CA . SER A 1 82 ? -24.817 2.480 13.874 1.00 33.38 82 SER A CA 1
ATOM 590 C C . SER A 1 82 ? -23.559 2.187 13.050 1.00 33.38 82 SER A C 1
ATOM 592 O O . SER A 1 82 ? -22.474 2.052 13.604 1.00 33.38 82 SER A O 1
ATOM 594 N N . SER A 1 83 ? -23.707 2.057 11.730 1.00 41.56 83 SER A N 1
ATOM 595 C CA . SER A 1 83 ? -22.598 2.001 10.784 1.00 41.56 83 SER A CA 1
ATOM 596 C C . SER A 1 83 ? -21.914 3.361 10.823 1.00 41.56 83 SER A C 1
ATOM 598 O O . SER A 1 83 ? -22.351 4.297 10.151 1.00 41.56 83 SER A O 1
ATOM 600 N N . THR A 1 84 ? -20.856 3.491 11.618 1.00 55.22 84 THR A N 1
ATOM 601 C CA . THR A 1 84 ? -19.950 4.630 11.514 1.00 55.22 84 THR A CA 1
ATOM 602 C C . THR A 1 84 ? -19.403 4.641 10.088 1.00 55.22 84 THR A C 1
ATOM 604 O O . THR A 1 84 ? -18.700 3.728 9.660 1.00 55.22 84 THR A O 1
ATOM 607 N N . ALA A 1 85 ? -19.835 5.618 9.291 1.00 67.50 85 ALA A N 1
ATOM 608 C CA . ALA A 1 85 ? -19.431 5.707 7.898 1.00 67.50 85 ALA A CA 1
ATOM 609 C C . ALA A 1 85 ? -17.914 5.919 7.825 1.00 67.50 85 ALA A C 1
ATOM 611 O O . ALA A 1 85 ? -17.370 6.767 8.533 1.00 67.50 85 ALA A O 1
ATOM 612 N N . VAL A 1 86 ? -17.237 5.165 6.956 1.00 78.38 86 VAL A N 1
ATOM 613 C CA . VAL A 1 86 ? -15.812 5.371 6.672 1.00 78.38 86 VAL A CA 1
ATOM 614 C C . VAL A 1 86 ? -15.599 6.820 6.237 1.00 78.38 86 VAL A C 1
ATOM 616 O O . VAL A 1 86 ? -16.265 7.263 5.291 1.00 78.38 86 VAL A O 1
ATOM 619 N N . PRO A 1 87 ? -14.685 7.568 6.882 1.00 83.31 87 PRO A N 1
ATOM 620 C CA . PRO A 1 87 ? -14.415 8.936 6.482 1.00 83.31 87 PRO A CA 1
ATOM 621 C C . PRO A 1 87 ? -14.007 9.017 5.011 1.00 83.31 87 PRO A C 1
ATOM 623 O O . PRO A 1 87 ? -13.135 8.279 4.542 1.00 83.31 87 PRO A O 1
ATOM 626 N N . LYS A 1 88 ? -14.643 9.926 4.269 1.00 79.25 88 LYS A N 1
ATOM 627 C CA . LYS A 1 88 ? -14.374 10.120 2.835 1.00 79.25 88 LYS A CA 1
ATOM 628 C C . LYS A 1 88 ? -13.126 10.957 2.585 1.00 79.25 88 LYS A C 1
ATOM 630 O O . LYS A 1 88 ? -12.448 10.762 1.579 1.00 79.25 88 LYS A O 1
ATOM 635 N N . HIS A 1 89 ? -12.832 11.874 3.500 1.00 88.69 89 HIS A N 1
ATOM 636 C CA . HIS A 1 89 ? -11.709 12.792 3.416 1.00 88.69 89 HIS A CA 1
ATOM 637 C C . HIS A 1 89 ? -10.674 12.446 4.475 1.00 88.69 89 HIS A C 1
ATOM 639 O O . HIS A 1 89 ? -11.022 12.110 5.604 1.00 88.69 89 HIS A O 1
ATOM 645 N N . TRP A 1 90 ? -9.406 12.547 4.097 1.00 93.06 90 TRP A N 1
ATOM 646 C CA . TRP A 1 90 ? -8.259 12.227 4.935 1.00 93.06 90 TRP A CA 1
ATOM 647 C C . TRP A 1 90 ? -7.159 13.251 4.693 1.00 93.06 90 TRP A C 1
ATOM 649 O O . TRP A 1 90 ? -7.084 13.866 3.629 1.00 93.06 90 TRP A O 1
ATOM 659 N N . SER A 1 91 ? -6.301 13.452 5.681 1.00 93.25 91 SER A N 1
ATOM 660 C CA . SER A 1 91 ? -5.129 14.314 5.574 1.00 93.25 91 SER A CA 1
ATOM 661 C C . SER A 1 91 ? -3.945 13.662 6.268 1.00 93.25 91 SER A C 1
ATOM 663 O O . SER A 1 91 ? -4.078 13.154 7.378 1.00 93.25 91 SER A O 1
ATOM 665 N N . ILE A 1 92 ? -2.783 13.678 5.608 1.00 92.88 92 ILE A N 1
ATOM 666 C CA . ILE A 1 92 ? -1.519 13.292 6.238 1.00 92.88 92 ILE A CA 1
ATOM 667 C C . ILE A 1 92 ? -1.016 14.490 7.033 1.00 92.88 92 ILE A C 1
ATOM 669 O O . ILE A 1 92 ? -0.743 15.543 6.462 1.00 92.88 92 ILE A O 1
ATOM 673 N N . LEU A 1 93 ? -0.876 14.316 8.341 1.00 91.88 93 LEU A N 1
ATOM 674 C CA . LEU A 1 93 ? -0.342 15.334 9.241 1.00 91.88 93 LEU A CA 1
ATOM 675 C C . LEU A 1 93 ? 1.181 15.326 9.254 1.00 91.88 93 LEU A C 1
ATOM 677 O O . LEU A 1 93 ? 1.821 16.372 9.267 1.00 91.88 93 LEU A O 1
ATOM 681 N N . GLU A 1 94 ? 1.766 14.133 9.265 1.00 92.81 94 GLU A N 1
ATOM 682 C CA . GLU A 1 94 ? 3.208 13.956 9.336 1.00 92.81 94 GLU A CA 1
ATOM 683 C C . GLU A 1 94 ? 3.599 12.657 8.638 1.00 92.81 94 GLU A C 1
ATOM 685 O O . GLU A 1 94 ? 2.887 11.650 8.684 1.00 92.81 94 GLU A O 1
ATOM 690 N N . SER A 1 95 ? 4.782 12.666 8.029 1.00 92.62 95 SER A N 1
ATOM 691 C CA . SER A 1 95 ? 5.400 11.461 7.505 1.00 92.62 95 SER A CA 1
ATOM 692 C C . SER A 1 95 ? 6.884 11.421 7.877 1.00 92.62 95 SER A C 1
ATOM 694 O O . SER A 1 95 ? 7.697 12.183 7.354 1.00 92.62 95 SER A O 1
ATOM 696 N N . ILE A 1 96 ? 7.231 10.527 8.800 1.00 91.50 96 ILE A N 1
ATOM 697 C CA . ILE A 1 96 ? 8.543 10.426 9.439 1.00 91.50 96 ILE A CA 1
ATOM 698 C C . ILE A 1 96 ? 9.326 9.279 8.791 1.00 91.50 96 ILE A C 1
ATOM 700 O O . ILE A 1 96 ? 8.864 8.139 8.835 1.00 91.50 96 ILE A O 1
ATOM 704 N N . PRO A 1 97 ? 10.520 9.519 8.227 1.00 90.25 97 PRO A N 1
ATOM 705 C CA . PRO A 1 97 ? 11.410 8.436 7.827 1.00 90.25 97 PRO A CA 1
ATOM 706 C C . PRO A 1 97 ? 11.810 7.585 9.036 1.00 90.25 97 PRO A C 1
ATOM 708 O O . PRO A 1 97 ? 12.150 8.113 10.100 1.00 90.25 97 PRO A O 1
ATOM 711 N N . VAL A 1 98 ? 11.807 6.267 8.868 1.00 88.00 98 VAL A N 1
ATOM 712 C CA . VAL A 1 98 ? 12.376 5.359 9.864 1.00 88.00 98 VAL A CA 1
ATOM 713 C C . VAL A 1 98 ? 13.878 5.291 9.626 1.00 88.00 98 VAL A C 1
ATOM 715 O O . VAL A 1 98 ? 14.335 4.702 8.649 1.00 88.00 98 VAL A O 1
ATOM 718 N N . SER A 1 99 ? 14.647 5.943 10.495 1.00 84.12 99 SER A N 1
ATOM 719 C CA . SER A 1 99 ? 16.102 6.032 10.394 1.00 84.12 99 SER A CA 1
ATOM 720 C C . SER A 1 99 ? 16.793 5.169 11.447 1.00 84.12 99 SER A C 1
ATOM 722 O O . SER A 1 99 ? 16.193 4.729 12.427 1.00 84.12 99 SER A O 1
ATOM 724 N N . SER A 1 100 ? 18.085 4.918 11.238 1.00 77.31 100 SER A N 1
ATOM 725 C CA . SER A 1 100 ? 18.959 4.353 12.265 1.00 77.31 100 SER A CA 1
ATOM 726 C C . SER A 1 100 ? 19.674 5.492 13.012 1.00 77.31 100 SER A C 1
ATOM 728 O O . SER A 1 100 ? 20.234 6.366 12.346 1.00 77.31 100 SER A O 1
ATOM 730 N N . PRO A 1 101 ? 19.694 5.506 14.360 1.00 85.12 101 PRO A N 1
ATOM 731 C CA . PRO A 1 101 ? 19.027 4.564 15.253 1.00 85.12 101 PRO A CA 1
ATOM 732 C C . PRO A 1 101 ? 17.515 4.824 15.347 1.00 85.12 101 PRO A C 1
ATOM 734 O O . PRO A 1 101 ? 17.060 5.964 15.414 1.00 85.12 101 PRO A O 1
ATOM 737 N N . ILE A 1 102 ? 16.751 3.737 15.430 1.00 83.19 102 ILE A N 1
ATOM 738 C CA . ILE A 1 102 ? 15.276 3.722 15.393 1.00 83.19 102 ILE A CA 1
ATOM 739 C C . ILE A 1 102 ? 14.646 4.533 16.530 1.00 83.19 102 ILE A C 1
ATOM 741 O O . ILE A 1 102 ? 13.592 5.144 16.348 1.00 83.19 102 ILE A O 1
ATOM 745 N N . SER A 1 103 ? 15.330 4.600 17.672 1.00 83.31 103 SER A N 1
ATOM 746 C CA . SER A 1 103 ? 14.927 5.402 18.829 1.00 83.31 103 SER A CA 1
ATOM 747 C C . SER A 1 103 ? 14.737 6.884 18.498 1.00 83.31 103 SER A C 1
ATOM 749 O O . SER A 1 103 ? 13.974 7.567 19.169 1.00 83.31 103 SER A O 1
ATOM 751 N N . GLN A 1 104 ? 15.379 7.414 17.450 1.00 86.06 104 GLN A N 1
ATOM 752 C CA . GLN A 1 104 ? 15.144 8.795 17.022 1.00 86.06 104 GLN A CA 1
ATOM 753 C C . GLN A 1 104 ? 13.769 8.970 16.371 1.00 86.06 104 GLN A C 1
ATOM 755 O O . GLN A 1 104 ? 13.056 9.923 16.698 1.00 86.06 104 GLN A O 1
ATOM 760 N N . SER A 1 105 ? 13.381 8.059 15.473 1.00 88.38 105 SER A N 1
ATOM 761 C CA . SER A 1 105 ? 12.064 8.087 14.826 1.00 88.38 105 SER A CA 1
ATOM 762 C C . SER A 1 105 ? 10.947 7.896 15.853 1.00 88.38 105 SER A C 1
ATOM 764 O O . SER A 1 105 ? 9.962 8.635 15.829 1.00 88.38 105 SER A O 1
ATOM 766 N N . ALA A 1 106 ? 11.128 6.967 16.794 1.00 87.56 106 ALA A N 1
ATOM 767 C CA . ALA A 1 106 ? 10.162 6.707 17.853 1.00 87.56 106 ALA A CA 1
ATOM 768 C C . ALA A 1 106 ? 10.063 7.873 18.858 1.00 87.56 106 ALA A C 1
ATOM 770 O O . ALA A 1 106 ? 8.959 8.355 19.113 1.00 87.56 106 ALA A O 1
ATOM 771 N N . ALA A 1 107 ? 11.183 8.450 19.308 1.00 88.56 107 ALA A N 1
ATOM 772 C CA . ALA A 1 107 ? 11.163 9.626 20.181 1.00 88.56 107 ALA A CA 1
ATOM 773 C C . ALA A 1 107 ? 10.515 10.853 19.514 1.00 88.56 107 ALA A C 1
ATOM 775 O O . ALA A 1 107 ? 9.782 11.601 20.169 1.00 88.56 107 ALA A O 1
ATOM 776 N N . LYS A 1 108 ? 10.755 11.077 18.210 1.00 90.94 108 LYS A N 1
ATOM 777 C CA . LYS A 1 108 ? 10.070 12.138 17.448 1.00 90.94 108 LYS A CA 1
ATOM 778 C C . LYS A 1 108 ? 8.559 11.897 17.435 1.00 90.94 108 LYS A C 1
ATOM 780 O O . LYS A 1 108 ? 7.799 12.827 17.700 1.00 90.94 108 LYS A O 1
ATOM 785 N N . LEU A 1 109 ? 8.136 10.664 17.160 1.00 91.25 109 LEU A N 1
ATOM 786 C CA . LEU A 1 109 ? 6.728 10.281 17.137 1.00 91.25 109 LEU A CA 1
ATOM 787 C C . LEU A 1 109 ? 6.056 10.478 18.504 1.00 91.25 109 LEU A C 1
ATOM 789 O O . LEU A 1 109 ? 5.005 11.108 18.573 1.00 91.25 109 LEU A O 1
ATOM 793 N N . VAL A 1 110 ? 6.684 10.031 19.596 1.00 91.19 110 VAL A N 1
ATOM 794 C CA . VAL A 1 110 ? 6.168 10.225 20.963 1.00 91.19 110 VAL A CA 1
ATOM 795 C C . VAL A 1 110 ? 5.941 11.707 21.257 1.00 91.19 110 VAL A C 1
ATOM 797 O O . VAL A 1 110 ? 4.856 12.077 21.700 1.00 91.19 110 VAL A O 1
ATOM 800 N N . ARG A 1 111 ? 6.916 12.575 20.948 1.00 91.62 111 ARG A N 1
ATOM 801 C CA . ARG A 1 111 ? 6.781 14.029 21.154 1.00 91.62 111 ARG A CA 1
ATOM 802 C C . ARG A 1 111 ? 5.611 14.620 20.368 1.00 91.62 111 ARG A C 1
ATOM 804 O O . ARG A 1 111 ? 4.872 15.438 20.905 1.00 91.62 111 ARG A O 1
ATOM 811 N N . LEU A 1 112 ? 5.431 14.206 19.113 1.00 91.19 112 LEU A N 1
ATOM 812 C CA . LEU A 1 112 ? 4.320 14.675 18.282 1.00 91.19 112 LEU A CA 1
ATOM 813 C C . LEU A 1 112 ? 2.964 14.280 18.877 1.00 91.19 112 LEU A C 1
ATOM 815 O O . LEU A 1 112 ? 2.085 15.128 18.987 1.00 91.19 112 LEU A O 1
ATOM 819 N N . LEU A 1 113 ? 2.810 13.028 19.308 1.00 91.12 113 LEU A N 1
ATOM 820 C CA . LEU A 1 113 ? 1.557 12.509 19.871 1.00 91.12 113 LEU A CA 1
ATOM 821 C C . LEU A 1 113 ? 1.255 13.054 21.277 1.00 91.12 113 LEU A C 1
ATOM 823 O O . LEU A 1 113 ? 0.092 13.217 21.649 1.00 91.12 113 LEU A O 1
ATOM 827 N N . GLN A 1 114 ? 2.282 13.364 22.071 1.00 89.38 114 GLN A N 1
ATOM 828 C CA . GLN A 1 114 ? 2.124 14.039 23.366 1.00 89.38 114 GLN A CA 1
ATOM 829 C C . GLN A 1 114 ? 1.599 15.471 23.215 1.00 89.38 114 GLN A C 1
ATOM 831 O O . GLN A 1 114 ? 0.876 15.939 24.088 1.00 89.38 114 GLN A O 1
ATOM 836 N N . ASN A 1 115 ? 1.908 16.135 22.099 1.00 88.75 115 ASN A N 1
ATOM 837 C CA . ASN A 1 115 ? 1.409 17.476 21.795 1.00 88.75 115 ASN A CA 1
ATOM 838 C C . ASN A 1 115 ? -0.026 17.482 21.232 1.00 88.75 115 ASN A C 1
ATOM 840 O O . ASN A 1 115 ? -0.606 18.554 21.072 1.00 88.75 115 ASN A O 1
ATOM 844 N N . GLN A 1 116 ? -0.600 16.316 20.914 1.00 87.75 116 GLN A N 1
ATOM 845 C CA . GLN A 1 116 ? -1.987 16.195 20.453 1.00 87.75 116 GLN A CA 1
ATOM 846 C C . GLN A 1 116 ? -2.964 16.139 21.637 1.00 87.75 116 GLN A C 1
ATOM 848 O O . GLN A 1 116 ? -2.606 15.568 22.675 1.00 87.75 116 GLN A O 1
ATOM 853 N N . PRO A 1 117 ? -4.204 16.653 21.484 1.00 81.81 117 PRO A N 1
ATOM 854 C CA . PRO A 1 117 ? -5.215 16.604 22.537 1.00 81.81 117 PRO A CA 1
ATOM 855 C C . PRO A 1 117 ? -5.392 15.186 23.113 1.00 81.81 117 PRO A C 1
ATOM 857 O O . PRO A 1 117 ? -5.435 14.212 22.353 1.00 81.81 117 PRO A O 1
ATOM 860 N N . PRO A 1 118 ? -5.458 15.035 24.448 1.00 74.69 118 PRO A N 1
ATOM 861 C CA . PRO A 1 118 ? -5.450 13.725 25.098 1.00 74.69 118 PRO A CA 1
ATOM 862 C C . PRO A 1 118 ? -6.726 12.912 24.856 1.00 74.69 118 PRO A C 1
ATOM 864 O O . PRO A 1 118 ? -6.683 11.692 24.969 1.00 74.69 118 PRO A O 1
ATOM 867 N N . ASP A 1 119 ? -7.832 13.571 24.509 1.00 79.38 119 ASP A N 1
ATOM 868 C CA . ASP A 1 119 ? -9.130 12.969 24.198 1.00 79.38 119 ASP A CA 1
ATOM 869 C C . ASP A 1 119 ? -9.203 12.371 22.786 1.00 79.38 119 ASP A C 1
ATOM 871 O O . ASP A 1 119 ? -10.148 11.644 22.482 1.00 79.38 119 ASP A O 1
ATOM 875 N N . ARG A 1 120 ? -8.215 12.646 21.923 1.00 82.00 120 ARG A N 1
ATOM 876 C CA . ARG A 1 120 ? -8.128 12.023 20.600 1.00 82.00 120 ARG A CA 1
ATOM 877 C C . ARG A 1 120 ? -7.564 10.603 20.726 1.00 82.00 120 ARG A C 1
ATOM 879 O O . ARG A 1 120 ? -6.387 10.460 21.077 1.00 82.00 120 ARG A O 1
ATOM 886 N N . PRO A 1 121 ? -8.349 9.556 20.417 1.00 83.38 121 PRO A N 1
ATOM 887 C CA . PRO A 1 121 ? -7.847 8.187 20.402 1.00 83.38 121 PRO A CA 1
ATOM 888 C C . PRO A 1 121 ? -6.796 8.012 19.302 1.00 83.38 121 PRO A C 1
ATOM 890 O O . PRO A 1 121 ? -6.930 8.553 18.200 1.00 83.38 121 PRO A O 1
ATOM 893 N N . ILE A 1 122 ? -5.755 7.235 19.599 1.00 90.88 122 ILE A N 1
ATOM 894 C CA . ILE A 1 122 ? -4.694 6.898 18.648 1.00 90.88 122 ILE A CA 1
ATOM 895 C C . ILE A 1 122 ? -4.917 5.460 18.192 1.00 90.88 122 ILE A C 1
ATOM 897 O O . ILE A 1 122 ? -4.876 4.545 19.006 1.00 90.88 122 ILE A O 1
ATOM 901 N N . ILE A 1 123 ? -5.134 5.250 16.900 1.00 92.12 123 ILE A N 1
ATOM 902 C CA . ILE A 1 123 ? -5.324 3.939 16.283 1.00 92.12 123 ILE A CA 1
ATOM 903 C C . ILE A 1 123 ? -4.058 3.630 15.505 1.00 92.12 123 ILE A C 1
ATOM 905 O O . ILE A 1 123 ? -3.681 4.389 14.616 1.00 92.12 123 ILE A O 1
ATOM 909 N N . ALA A 1 124 ? -3.381 2.541 15.842 1.00 93.75 124 ALA A N 1
ATOM 910 C CA . ALA A 1 124 ? -2.067 2.243 15.300 1.00 93.75 124 ALA A CA 1
ATOM 911 C C . ALA A 1 124 ? -1.997 0.843 14.687 1.00 93.75 124 ALA A C 1
ATOM 913 O O . ALA A 1 124 ? -2.485 -0.137 15.250 1.00 93.75 124 ALA A O 1
ATOM 914 N N . SER A 1 125 ? -1.341 0.762 13.535 1.00 93.75 125 SER A N 1
ATOM 915 C CA . SER A 1 125 ? -0.902 -0.464 12.877 1.00 93.75 125 SER A CA 1
ATOM 916 C C . SER A 1 125 ? 0.619 -0.430 12.773 1.00 93.75 125 SER A C 1
ATOM 918 O O . SER A 1 125 ? 1.209 0.624 12.534 1.00 93.75 125 SER A O 1
ATOM 920 N N . THR A 1 126 ? 1.275 -1.571 12.977 1.00 91.38 126 THR A N 1
ATOM 921 C CA . THR A 1 126 ? 2.735 -1.647 12.910 1.00 91.38 126 THR A CA 1
ATOM 922 C C . THR A 1 126 ? 3.222 -3.010 12.445 1.00 91.38 126 THR A C 1
ATOM 924 O O . THR A 1 126 ? 2.675 -4.054 12.804 1.00 91.38 126 THR A O 1
ATOM 927 N N . VAL A 1 127 ? 4.312 -2.999 11.680 1.00 87.56 127 VAL A N 1
ATOM 928 C CA . VAL A 1 127 ? 5.157 -4.182 11.428 1.00 87.56 127 VAL A CA 1
ATOM 929 C C . VAL A 1 127 ? 6.446 -4.154 12.267 1.00 87.56 127 VAL A C 1
ATOM 931 O O . VAL A 1 127 ? 7.297 -5.037 12.156 1.00 87.56 127 VAL A O 1
ATOM 934 N N . ARG A 1 128 ? 6.585 -3.146 13.136 1.00 88.69 128 ARG A N 1
ATOM 935 C CA . ARG A 1 128 ? 7.774 -2.778 13.912 1.00 88.69 128 ARG A CA 1
ATOM 936 C C . ARG A 1 128 ? 7.506 -2.851 15.415 1.00 88.69 128 ARG A C 1
ATOM 938 O O . ARG A 1 128 ? 7.023 -1.898 16.028 1.00 88.69 128 ARG A O 1
ATOM 945 N N . ARG A 1 129 ? 7.856 -3.995 16.017 1.00 88.94 129 ARG A N 1
ATOM 946 C CA . ARG A 1 129 ? 7.655 -4.263 17.459 1.00 88.94 129 ARG A CA 1
ATOM 947 C C . ARG A 1 129 ? 8.488 -3.362 18.371 1.00 88.94 129 ARG A C 1
ATOM 949 O O . ARG A 1 129 ? 8.117 -3.114 19.509 1.00 88.94 129 ARG A O 1
ATOM 956 N N . ASP A 1 130 ? 9.636 -2.909 17.888 1.00 89.50 130 ASP A N 1
ATOM 957 C CA . ASP A 1 130 ? 10.511 -1.979 18.598 1.00 89.50 130 ASP A CA 1
ATOM 958 C C . ASP A 1 130 ? 9.844 -0.611 18.797 1.00 89.50 130 ASP A C 1
ATOM 960 O O . ASP A 1 130 ? 9.833 -0.092 19.912 1.00 89.50 130 ASP A O 1
ATOM 964 N N . ILE A 1 131 ? 9.214 -0.076 17.748 1.00 91.31 131 ILE A N 1
ATOM 965 C CA . ILE A 1 131 ? 8.447 1.174 17.823 1.00 91.31 131 ILE A CA 1
ATOM 966 C C . ILE A 1 131 ? 7.167 0.973 18.651 1.00 91.31 131 ILE A C 1
ATOM 968 O O . ILE A 1 131 ? 6.827 1.827 19.468 1.00 91.31 131 ILE A O 1
ATOM 972 N N . GLU A 1 132 ? 6.489 -0.169 18.492 1.00 92.12 132 GLU A N 1
ATOM 973 C CA . GLU A 1 132 ? 5.311 -0.544 19.291 1.00 92.12 132 GLU A CA 1
ATOM 974 C C . GLU A 1 132 ? 5.595 -0.505 20.797 1.00 92.12 132 GLU A C 1
ATOM 976 O O . GLU A 1 132 ? 4.829 0.076 21.571 1.00 92.12 132 GLU A O 1
ATOM 981 N N . HIS A 1 133 ? 6.722 -1.091 21.207 1.00 91.00 133 HIS A N 1
ATOM 982 C CA . HIS A 1 133 ? 7.150 -1.145 22.598 1.00 91.00 133 HIS A CA 1
ATOM 983 C C . HIS A 1 133 ? 7.433 0.254 23.165 1.00 91.00 133 HIS A C 1
ATOM 985 O O . HIS A 1 133 ? 6.974 0.577 24.260 1.00 91.00 133 HIS A O 1
ATOM 991 N N . GLU A 1 134 ? 8.148 1.105 22.423 1.00 90.62 134 GLU A N 1
ATOM 992 C CA . GLU A 1 134 ? 8.475 2.468 22.866 1.00 90.62 134 GLU A CA 1
ATOM 993 C C . GLU A 1 134 ? 7.227 3.355 23.003 1.00 90.62 134 GLU A C 1
ATOM 995 O O . GLU A 1 134 ? 7.066 4.068 24.000 1.00 90.62 134 GLU A O 1
ATOM 1000 N N . LEU A 1 135 ? 6.311 3.267 22.037 1.00 91.44 135 LEU A N 1
ATOM 1001 C CA . LEU A 1 135 ? 5.026 3.963 22.063 1.00 91.44 135 LEU A CA 1
ATOM 1002 C C . LEU A 1 135 ? 4.153 3.503 23.228 1.00 91.44 135 LEU A C 1
ATOM 1004 O O . LEU A 1 135 ? 3.645 4.337 23.973 1.00 91.44 135 LEU A O 1
ATOM 1008 N N . SER A 1 136 ? 4.017 2.190 23.415 1.00 91.00 136 SER A N 1
ATOM 1009 C CA . SER A 1 136 ? 3.182 1.622 24.479 1.00 91.00 136 SER A CA 1
ATOM 1010 C C . SER A 1 136 ? 3.717 1.957 25.874 1.00 91.00 136 SER A C 1
ATOM 1012 O O . SER A 1 136 ? 2.934 2.145 26.800 1.00 91.00 136 SER A O 1
ATOM 1014 N N . ALA A 1 137 ? 5.040 2.084 26.028 1.00 90.69 137 ALA A N 1
ATOM 1015 C CA . ALA A 1 137 ? 5.659 2.533 27.273 1.00 90.69 137 ALA A CA 1
ATOM 1016 C C . ALA A 1 137 ? 5.456 4.037 27.535 1.00 90.69 137 ALA A C 1
ATOM 1018 O O . ALA A 1 137 ? 5.310 4.448 28.685 1.00 90.69 137 ALA A O 1
ATOM 1019 N N . SER A 1 138 ? 5.459 4.861 26.483 1.00 90.62 138 SER A N 1
ATOM 1020 C CA . SER A 1 138 ? 5.416 6.328 26.600 1.00 90.62 138 SER A CA 1
ATOM 1021 C C . SER A 1 138 ? 4.000 6.911 26.617 1.00 90.62 138 SER A C 1
ATOM 1023 O O . SER A 1 138 ? 3.794 8.024 27.102 1.00 90.62 138 SER A O 1
ATOM 1025 N N . LEU A 1 139 ? 3.036 6.192 26.042 1.00 87.25 139 LEU A N 1
ATOM 1026 C CA . LEU A 1 139 ? 1.641 6.600 25.872 1.00 87.25 139 LEU A CA 1
ATOM 1027 C C . LEU A 1 139 ? 0.692 5.451 26.269 1.00 87.25 139 LEU A C 1
ATOM 1029 O O . LEU A 1 139 ? -0.136 5.036 25.449 1.00 87.25 139 LEU A O 1
ATOM 1033 N N . PRO A 1 140 ? 0.808 4.915 27.503 1.00 83.19 140 PRO A N 1
ATOM 1034 C CA . PRO A 1 140 ? -0.077 3.853 27.963 1.00 83.19 140 PRO A CA 1
ATOM 1035 C C . PRO A 1 140 ? -1.533 4.327 27.909 1.00 83.19 140 PRO A C 1
ATOM 1037 O O . PRO A 1 140 ? -1.818 5.509 28.108 1.00 83.19 140 PRO A O 1
ATOM 1040 N N . ASP A 1 141 ? -2.442 3.410 27.586 1.00 80.75 141 ASP A N 1
ATOM 1041 C CA . ASP A 1 141 ? -3.895 3.625 27.524 1.00 80.75 141 ASP A CA 1
ATOM 1042 C C . ASP A 1 141 ? -4.394 4.655 26.487 1.00 80.75 141 ASP A C 1
ATOM 1044 O O . ASP A 1 141 ? -5.601 4.824 26.330 1.00 80.75 141 ASP A O 1
ATOM 1048 N N . ARG A 1 142 ? -3.497 5.308 25.730 1.00 82.69 142 ARG A N 1
ATOM 1049 C CA . ARG A 1 142 ? -3.858 6.224 24.627 1.00 82.69 142 ARG A CA 1
ATOM 1050 C C . ARG A 1 142 ? -3.841 5.570 23.246 1.00 82.69 142 ARG A C 1
ATOM 1052 O O . ARG A 1 142 ? -4.461 6.101 22.325 1.00 82.69 142 ARG A O 1
ATOM 1059 N N . ILE A 1 143 ? -3.095 4.475 23.083 1.00 88.25 143 ILE A N 1
ATOM 1060 C CA . ILE A 1 143 ? -2.875 3.816 21.790 1.00 88.25 143 ILE A CA 1
ATOM 1061 C C . ILE A 1 143 ? -3.658 2.509 21.713 1.00 88.25 143 ILE A C 1
ATOM 1063 O O . ILE A 1 143 ? -3.502 1.614 22.542 1.00 88.25 143 ILE A O 1
ATOM 1067 N N . HIS A 1 144 ? -4.452 2.391 20.658 1.00 87.94 144 HIS A N 1
ATOM 1068 C CA . HIS A 1 144 ? -5.208 1.212 20.284 1.00 87.94 144 HIS A CA 1
ATOM 1069 C C . HIS A 1 144 ? -4.520 0.523 19.110 1.00 87.94 144 HIS A C 1
ATOM 1071 O O . HIS A 1 144 ? -4.530 1.015 17.981 1.00 87.94 144 HIS A O 1
ATOM 1077 N N . TRP A 1 145 ? -3.922 -0.632 19.383 1.00 90.56 145 TRP A N 1
ATOM 1078 C CA . TRP A 1 145 ? -3.248 -1.431 18.370 1.00 90.56 145 TRP A CA 1
ATOM 1079 C C . TRP A 1 145 ? -4.245 -2.283 17.590 1.00 90.56 145 TRP A C 1
ATOM 1081 O O . TRP A 1 145 ? -5.019 -3.052 18.167 1.00 90.56 145 TRP A O 1
ATOM 1091 N N . ILE A 1 146 ? -4.200 -2.179 16.265 1.00 90.88 146 ILE A N 1
ATOM 1092 C CA . ILE A 1 146 ? -4.937 -3.079 15.387 1.00 90.88 146 ILE A CA 1
ATOM 1093 C C . ILE A 1 146 ? -4.158 -4.388 15.263 1.00 90.88 146 ILE A C 1
ATOM 1095 O O . ILE A 1 146 ? -2.986 -4.410 14.895 1.00 90.88 146 ILE A O 1
ATOM 1099 N N . GLY A 1 147 ? -4.840 -5.497 15.548 1.00 88.19 147 GLY A N 1
ATOM 1100 C CA . GLY A 1 147 ? -4.316 -6.845 15.368 1.00 88.19 147 GLY A CA 1
ATOM 1101 C C . GLY A 1 147 ? -4.942 -7.551 14.169 1.00 88.19 147 GLY A C 1
ATOM 1102 O O . GLY A 1 147 ? -6.104 -7.335 13.831 1.00 88.19 147 GLY A O 1
ATOM 1103 N N . ARG A 1 148 ? -4.192 -8.476 13.561 1.00 87.56 148 ARG A N 1
ATOM 1104 C CA . ARG A 1 148 ? -4.669 -9.296 12.428 1.00 87.56 148 ARG A CA 1
ATOM 1105 C C . ARG A 1 148 ? -5.853 -10.194 12.785 1.00 87.56 148 ARG A C 1
ATOM 1107 O O . ARG A 1 148 ? -6.625 -10.568 11.911 1.00 87.56 148 ARG A O 1
ATOM 1114 N N . THR A 1 149 ? -6.008 -10.544 14.062 1.00 86.75 149 THR A N 1
ATOM 1115 C CA . THR A 1 149 ? -7.108 -11.390 14.548 1.00 86.75 149 THR A CA 1
ATOM 1116 C C . THR A 1 149 ? -8.482 -10.796 14.250 1.00 86.75 149 THR A C 1
ATOM 1118 O O . THR A 1 149 ? -9.409 -11.564 14.008 1.00 86.75 149 THR A O 1
ATOM 1121 N N . SER A 1 150 ? -8.598 -9.466 14.175 1.00 86.00 150 SER A N 1
ATOM 1122 C CA . SER A 1 150 ? -9.826 -8.763 13.786 1.00 86.00 150 SER A CA 1
ATOM 1123 C C . SER A 1 150 ? -10.259 -9.037 12.339 1.00 86.00 150 SER A C 1
ATOM 1125 O O . SER A 1 150 ? -11.383 -8.725 11.971 1.00 86.00 150 SER A O 1
ATOM 1127 N N . PHE A 1 151 ? -9.391 -9.633 11.514 1.00 90.62 151 PHE A N 1
ATOM 1128 C CA . PHE A 1 151 ? -9.619 -9.863 10.085 1.00 90.62 151 PHE A CA 1
ATOM 1129 C C . PHE A 1 151 ? -9.705 -11.343 9.710 1.00 90.62 151 PHE A C 1
ATOM 1131 O O . PHE A 1 151 ? -9.651 -11.666 8.527 1.00 90.62 151 PHE A O 1
ATOM 1138 N N . ARG A 1 152 ? -9.836 -12.261 10.681 1.00 89.19 152 ARG A N 1
ATOM 1139 C CA . ARG A 1 152 ? -9.768 -13.715 10.433 1.00 89.19 152 ARG A CA 1
ATOM 1140 C C . ARG A 1 152 ? -10.664 -14.195 9.293 1.00 89.19 152 ARG A C 1
ATOM 1142 O O . ARG A 1 152 ? -10.181 -14.921 8.432 1.00 89.19 152 ARG A O 1
ATOM 1149 N N . SER A 1 153 ? -11.922 -13.764 9.262 1.00 88.81 153 SER A N 1
ATOM 1150 C CA . SER A 1 153 ? -12.866 -14.148 8.206 1.00 88.81 153 SER A CA 1
ATOM 1151 C C . SER A 1 153 ? -12.501 -13.535 6.853 1.00 88.81 153 SER A C 1
ATOM 1153 O O . SER A 1 153 ? -12.607 -14.197 5.826 1.00 88.81 153 SER A O 1
ATOM 1155 N N . PHE A 1 154 ? -12.000 -12.295 6.849 1.00 92.25 154 PHE A N 1
ATOM 1156 C CA . PHE A 1 154 ? -11.559 -11.611 5.632 1.00 92.25 154 PHE A CA 1
ATOM 1157 C C . PHE A 1 154 ? -10.345 -12.300 4.995 1.00 92.25 154 PHE A C 1
ATOM 1159 O O . PHE A 1 154 ? -10.255 -12.361 3.775 1.00 92.25 154 PHE A O 1
ATOM 1166 N N . ILE A 1 155 ? -9.437 -12.864 5.795 1.00 92.88 155 ILE A N 1
ATOM 1167 C CA . ILE A 1 155 ? -8.202 -13.513 5.313 1.00 92.88 155 ILE A CA 1
ATOM 1168 C C . ILE A 1 155 ? -8.270 -15.045 5.310 1.00 92.88 155 ILE A C 1
ATOM 1170 O O . ILE A 1 155 ? -7.238 -15.702 5.187 1.00 92.88 155 ILE A O 1
ATOM 1174 N N . ALA A 1 156 ? -9.462 -15.629 5.457 1.00 89.44 156 ALA A N 1
ATOM 1175 C CA . ALA A 1 156 ? -9.640 -17.061 5.704 1.00 89.44 156 ALA A CA 1
ATOM 1176 C C . ALA A 1 156 ? -9.083 -17.976 4.597 1.00 89.44 156 ALA A C 1
ATOM 1178 O O . ALA A 1 156 ? -8.770 -19.135 4.859 1.00 89.44 156 ALA A O 1
ATOM 1179 N N . THR A 1 157 ? -8.951 -17.473 3.367 1.00 90.06 157 THR A N 1
ATOM 1180 C CA . THR A 1 157 ? -8.416 -18.221 2.218 1.00 90.06 157 THR A CA 1
ATOM 1181 C C . THR A 1 157 ? -6.902 -18.116 2.069 1.00 90.06 157 THR A C 1
ATOM 1183 O O . THR A 1 157 ? -6.329 -18.792 1.218 1.00 90.06 157 THR A O 1
ATOM 1186 N N . TYR A 1 158 ? -6.234 -17.270 2.856 1.00 93.69 158 TYR A N 1
ATOM 1187 C CA . TYR A 1 158 ? -4.781 -17.168 2.822 1.00 93.69 158 TYR A CA 1
ATOM 1188 C C . TYR A 1 158 ? -4.174 -18.335 3.608 1.00 93.69 158 TYR A C 1
ATOM 1190 O O . TYR A 1 158 ? -4.462 -18.496 4.790 1.00 93.69 158 TYR A O 1
ATOM 1198 N N . GLU A 1 159 ? -3.327 -19.147 2.970 1.00 94.38 159 GLU A N 1
ATOM 1199 C CA . GLU A 1 159 ? -2.831 -20.411 3.550 1.00 94.38 159 GLU A CA 1
ATOM 1200 C C . GLU A 1 159 ? -2.053 -20.218 4.861 1.00 94.38 159 GLU A C 1
ATOM 1202 O O . GLU A 1 159 ? -2.094 -21.059 5.758 1.00 94.38 159 GLU A O 1
ATOM 1207 N N . THR A 1 160 ? -1.345 -19.095 4.982 1.00 93.38 160 THR A N 1
ATOM 1208 C CA . THR A 1 160 ? -0.530 -18.750 6.150 1.00 93.38 160 THR A CA 1
ATOM 1209 C C . THR A 1 160 ? -0.963 -17.391 6.712 1.00 93.38 160 THR A C 1
ATOM 1211 O O . THR A 1 160 ? -0.247 -16.399 6.546 1.00 93.38 160 THR A O 1
ATOM 1214 N N . PRO A 1 161 ? -2.137 -17.285 7.359 1.00 90.88 161 PRO A N 1
ATOM 1215 C CA . PRO A 1 161 ? -2.710 -15.994 7.756 1.00 90.88 161 PRO A CA 1
ATOM 1216 C C . PRO A 1 161 ? -1.820 -15.234 8.754 1.00 90.88 161 PRO A C 1
ATOM 1218 O O . PRO A 1 161 ? -1.748 -14.006 8.726 1.00 90.88 161 PRO A O 1
ATOM 1221 N N . ASP A 1 162 ? -1.053 -15.955 9.575 1.00 90.19 162 ASP A N 1
ATOM 1222 C CA . ASP A 1 162 ? -0.130 -15.367 10.550 1.00 90.19 162 ASP A CA 1
ATOM 1223 C C . ASP A 1 162 ? 1.100 -14.700 9.905 1.00 90.19 162 ASP A C 1
ATOM 1225 O O . ASP A 1 162 ? 1.768 -13.885 10.543 1.00 90.19 162 ASP A O 1
ATOM 1229 N N . THR A 1 163 ? 1.406 -14.992 8.635 1.00 90.69 163 THR A N 1
ATOM 1230 C CA . THR A 1 163 ? 2.523 -14.357 7.909 1.00 90.69 163 THR A CA 1
ATOM 1231 C C . THR A 1 163 ? 2.078 -13.163 7.064 1.00 90.69 163 THR A C 1
ATOM 1233 O O . THR A 1 163 ? 2.917 -12.342 6.697 1.00 90.69 163 THR A O 1
ATOM 1236 N N . LEU A 1 164 ? 0.775 -13.012 6.802 1.00 93.31 164 LEU A N 1
ATOM 1237 C CA . LEU A 1 164 ? 0.234 -11.951 5.953 1.00 93.31 164 LEU A CA 1
ATOM 1238 C C . LEU A 1 164 ? 0.369 -10.568 6.606 1.00 93.31 164 LEU A C 1
ATOM 1240 O O . LEU A 1 164 ? -0.228 -10.321 7.650 1.00 93.31 164 LEU A O 1
ATOM 1244 N N . GLY A 1 165 ? 1.134 -9.671 5.979 1.00 92.44 165 GLY A N 1
ATOM 1245 C CA . GLY A 1 165 ? 1.360 -8.299 6.449 1.00 92.44 165 GLY A CA 1
ATOM 1246 C C . GLY A 1 165 ? 0.066 -7.559 6.803 1.00 92.44 165 GLY A C 1
ATOM 1247 O O . GLY A 1 165 ? -0.920 -7.632 6.074 1.00 92.44 165 GLY A O 1
ATOM 1248 N N . LEU A 1 166 ? 0.065 -6.876 7.954 1.00 93.00 166 LEU A N 1
ATOM 1249 C CA . LEU A 1 166 ? -1.114 -6.152 8.444 1.00 93.00 166 LEU A CA 1
ATOM 1250 C C . LEU A 1 166 ? -1.446 -4.941 7.556 1.00 93.00 166 LEU A C 1
ATOM 1252 O O . LEU A 1 166 ? -2.617 -4.637 7.365 1.00 93.00 166 LEU A O 1
ATOM 1256 N N . ASP A 1 167 ? -0.425 -4.313 6.980 1.00 93.44 167 ASP A N 1
ATOM 1257 C CA . ASP A 1 167 ? -0.525 -3.294 5.933 1.00 93.44 167 ASP A CA 1
ATOM 1258 C C . ASP A 1 167 ? -1.365 -3.780 4.744 1.00 93.44 167 ASP A C 1
ATOM 1260 O O . ASP A 1 167 ? -2.377 -3.165 4.415 1.00 93.44 167 ASP A O 1
ATOM 1264 N N . ARG A 1 168 ? -1.039 -4.945 4.173 1.00 96.25 168 ARG A N 1
ATOM 1265 C CA . ARG A 1 168 ? -1.790 -5.535 3.049 1.00 96.25 168 ARG A CA 1
ATOM 1266 C C . ARG A 1 168 ? -3.243 -5.832 3.416 1.00 96.25 168 ARG A C 1
ATOM 1268 O O . ARG A 1 168 ? -4.144 -5.570 2.621 1.00 96.25 168 ARG A O 1
ATOM 1275 N N . ILE A 1 169 ? -3.478 -6.353 4.624 1.00 96.31 169 ILE A N 1
ATOM 1276 C CA . ILE A 1 169 ? -4.830 -6.638 5.130 1.00 96.31 169 ILE A CA 1
ATOM 1277 C C . ILE A 1 169 ? -5.647 -5.349 5.210 1.00 96.31 169 ILE A C 1
ATOM 1279 O O . ILE A 1 169 ? -6.755 -5.297 4.682 1.00 96.31 169 ILE A O 1
ATOM 1283 N N . LEU A 1 170 ? -5.100 -4.317 5.853 1.00 96.62 170 LEU A N 1
ATOM 1284 C CA . LEU A 1 170 ? -5.778 -3.039 6.056 1.00 96.62 170 LEU A CA 1
ATOM 1285 C C . LEU A 1 170 ? -6.027 -2.314 4.737 1.00 96.62 170 LEU A C 1
ATOM 1287 O O . LEU A 1 170 ? -7.131 -1.828 4.516 1.00 96.62 170 LEU A O 1
ATOM 1291 N N . THR A 1 171 ? -5.045 -2.294 3.842 1.00 97.25 171 THR A N 1
ATOM 1292 C CA . THR A 1 171 ? -5.167 -1.691 2.514 1.00 97.25 171 THR A CA 1
ATOM 1293 C C . THR A 1 171 ? -6.262 -2.374 1.683 1.00 97.25 171 THR A C 1
ATOM 1295 O O . THR A 1 171 ? -7.139 -1.696 1.144 1.00 97.25 171 THR A O 1
ATOM 1298 N N . ALA A 1 172 ? -6.289 -3.710 1.632 1.00 97.69 172 ALA A N 1
ATOM 1299 C CA . ALA A 1 172 ? -7.332 -4.448 0.915 1.00 97.69 172 ALA A CA 1
ATOM 1300 C C . ALA A 1 172 ? -8.716 -4.314 1.574 1.00 97.69 172 ALA A C 1
ATOM 1302 O O . ALA A 1 172 ? -9.734 -4.210 0.887 1.00 97.69 172 ALA A O 1
ATOM 1303 N N . TRP A 1 173 ? -8.769 -4.286 2.906 1.00 96.19 173 TRP A N 1
ATOM 1304 C CA . TRP A 1 173 ? -10.010 -4.065 3.640 1.00 96.19 173 TRP A CA 1
ATOM 1305 C C . TRP A 1 173 ? -10.562 -2.653 3.413 1.00 96.19 173 TRP A C 1
ATOM 1307 O O . TRP A 1 173 ? -11.746 -2.492 3.131 1.00 96.19 173 TRP A O 1
ATOM 1317 N N . GLY A 1 174 ? -9.707 -1.629 3.443 1.00 95.69 174 GLY A N 1
ATOM 1318 C CA . GLY A 1 174 ? -10.082 -0.255 3.121 1.00 95.69 174 GLY A CA 1
ATOM 1319 C C . GLY A 1 174 ? -10.606 -0.104 1.695 1.00 95.69 174 GLY A C 1
ATOM 1320 O O . GLY A 1 174 ? -11.594 0.599 1.479 1.00 95.69 174 GLY A O 1
ATOM 1321 N N . ALA A 1 175 ? -10.017 -0.824 0.735 1.00 96.69 175 ALA A N 1
ATOM 1322 C CA . ALA A 1 175 ? -10.533 -0.900 -0.630 1.00 96.69 175 ALA A CA 1
ATOM 1323 C C . ALA A 1 175 ? -11.949 -1.491 -0.674 1.00 96.69 175 ALA A C 1
ATOM 1325 O O . ALA A 1 175 ? -12.846 -0.904 -1.282 1.00 96.69 175 ALA A O 1
ATOM 1326 N N . TRP A 1 176 ? -12.183 -2.612 0.013 1.00 95.38 176 TRP A N 1
ATOM 1327 C CA . TRP A 1 176 ? -13.522 -3.190 0.108 1.00 95.38 176 TRP A CA 1
ATOM 1328 C C . TRP A 1 176 ? -14.527 -2.219 0.732 1.00 95.38 176 TRP A C 1
ATOM 1330 O O . TRP A 1 176 ? -15.603 -2.003 0.173 1.00 95.38 176 TRP A O 1
ATOM 1340 N N . LEU A 1 177 ? -14.171 -1.600 1.858 1.00 92.50 177 LEU A N 1
ATOM 1341 C CA . LEU A 1 177 ? -15.039 -0.661 2.560 1.00 92.50 177 LEU A CA 1
ATOM 1342 C C . LEU A 1 177 ? -15.454 0.526 1.681 1.00 92.50 177 LEU A C 1
ATOM 1344 O O . LEU A 1 177 ? -16.624 0.917 1.705 1.00 92.50 177 LEU A O 1
ATOM 1348 N N . GLN A 1 178 ? -14.507 1.071 0.913 1.00 93.06 178 GLN A N 1
ATOM 1349 C CA . GLN A 1 178 ? -14.695 2.247 0.066 1.00 93.06 178 GLN A CA 1
ATOM 1350 C C . GLN A 1 178 ? -15.463 1.942 -1.225 1.00 93.06 178 GLN A C 1
ATOM 1352 O O . GLN A 1 178 ? -16.317 2.734 -1.623 1.00 93.06 178 GLN A O 1
ATOM 1357 N N . TYR A 1 179 ? -15.133 0.840 -1.904 1.00 92.75 179 TYR A N 1
ATOM 1358 C CA . TYR A 1 179 ? -15.587 0.590 -3.277 1.00 92.75 179 TYR A CA 1
ATOM 1359 C C . TYR A 1 179 ? -16.645 -0.506 -3.396 1.00 92.75 179 TYR A C 1
ATOM 1361 O O . TYR A 1 179 ? -17.338 -0.540 -4.410 1.00 92.75 179 TYR A O 1
ATOM 1369 N N . ARG A 1 180 ? -16.784 -1.378 -2.386 1.00 92.06 180 ARG A N 1
ATOM 1370 C CA . ARG A 1 180 ? -17.812 -2.436 -2.301 1.00 92.06 180 ARG A CA 1
ATOM 1371 C C . ARG A 1 180 ? -17.915 -3.313 -3.556 1.00 92.06 180 ARG A C 1
ATOM 1373 O O . ARG A 1 180 ? -19.000 -3.717 -3.961 1.00 92.06 180 ARG A O 1
ATOM 1380 N N . GLN A 1 181 ? -16.770 -3.613 -4.163 1.00 92.69 181 GLN A N 1
ATOM 1381 C CA . GLN A 1 181 ? -16.642 -4.493 -5.324 1.00 92.69 181 GLN A CA 1
ATOM 1382 C C . GLN A 1 181 ? -15.290 -5.213 -5.307 1.00 92.69 181 GLN A C 1
ATOM 1384 O O . GLN A 1 181 ? -14.373 -4.798 -4.593 1.00 92.69 181 GLN A O 1
ATOM 1389 N N . SER A 1 182 ? -15.166 -6.277 -6.103 1.00 96.19 182 SER A N 1
ATOM 1390 C CA . SER A 1 182 ? -13.876 -6.924 -6.352 1.00 96.19 182 SER A CA 1
ATOM 1391 C C . SER A 1 182 ? -12.902 -5.938 -6.997 1.00 96.19 182 SER A C 1
ATOM 1393 O O . SER A 1 182 ? -13.289 -5.169 -7.877 1.00 96.19 182 SER A O 1
ATOM 1395 N N . ALA A 1 183 ? -11.642 -5.959 -6.577 1.00 97.94 183 ALA A N 1
ATOM 1396 C CA . ALA A 1 183 ? -10.630 -5.033 -7.070 1.00 97.94 183 ALA A CA 1
ATOM 1397 C C . ALA A 1 183 ? -9.226 -5.632 -6.979 1.00 97.94 183 ALA A C 1
ATOM 1399 O O . ALA A 1 183 ? -8.951 -6.482 -6.128 1.00 97.94 183 ALA A O 1
ATOM 1400 N N . VAL A 1 184 ? -8.330 -5.133 -7.832 1.00 98.50 184 VAL A N 1
ATOM 1401 C CA . VAL A 1 184 ? -6.882 -5.278 -7.646 1.00 98.50 184 VAL A CA 1
ATOM 1402 C C . VAL A 1 184 ? -6.382 -4.040 -6.929 1.00 98.50 184 VAL A C 1
ATOM 1404 O O . VAL A 1 184 ? -6.706 -2.929 -7.336 1.00 98.50 184 VAL A O 1
ATOM 1407 N N . ILE A 1 185 ? -5.582 -4.225 -5.889 1.00 98.75 185 ILE A N 1
ATOM 1408 C CA . ILE A 1 185 ? -4.954 -3.154 -5.132 1.00 98.75 185 ILE A CA 1
ATOM 1409 C C . ILE A 1 185 ? -3.450 -3.237 -5.338 1.00 98.75 185 ILE A C 1
ATOM 1411 O O . ILE A 1 185 ? -2.855 -4.293 -5.130 1.00 98.75 185 ILE A O 1
ATOM 1415 N N . ILE A 1 186 ? -2.847 -2.128 -5.748 1.00 98.69 186 ILE A N 1
ATOM 1416 C CA . ILE A 1 186 ? -1.411 -1.990 -5.942 1.00 98.69 186 ILE A CA 1
ATOM 1417 C C . ILE A 1 186 ? -0.886 -0.972 -4.938 1.00 98.69 186 ILE A C 1
ATOM 1419 O O . ILE A 1 186 ? -1.100 0.230 -5.102 1.00 98.69 186 ILE A O 1
ATOM 1423 N N . ASP A 1 187 ? -0.204 -1.455 -3.905 1.00 98.06 187 ASP A N 1
ATOM 1424 C CA . ASP A 1 187 ? 0.464 -0.604 -2.921 1.00 98.06 187 ASP A CA 1
ATOM 1425 C C . ASP A 1 187 ? 1.918 -0.396 -3.339 1.00 98.06 187 ASP A C 1
ATOM 1427 O O . ASP A 1 187 ? 2.729 -1.320 -3.286 1.00 98.06 187 ASP A O 1
ATOM 1431 N N . CYS A 1 188 ? 2.231 0.806 -3.818 1.00 94.19 188 CYS A N 1
ATOM 1432 C CA . CYS A 1 188 ? 3.540 1.178 -4.334 1.00 94.19 188 CYS A CA 1
ATOM 1433 C C . CYS A 1 188 ? 4.352 1.923 -3.273 1.00 94.19 188 CYS A C 1
ATOM 1435 O O . CYS A 1 188 ? 4.329 3.155 -3.197 1.00 94.19 188 CYS A O 1
ATOM 1437 N N . GLY A 1 189 ? 5.094 1.167 -2.467 1.00 91.31 189 GLY A N 1
ATOM 1438 C CA . GLY A 1 189 ? 6.079 1.690 -1.525 1.00 91.31 189 GLY A CA 1
ATOM 1439 C C . GLY A 1 189 ? 7.452 1.045 -1.712 1.00 91.31 189 GLY A C 1
ATOM 1440 O O . GLY A 1 189 ? 7.855 0.684 -2.816 1.00 91.31 189 GLY A O 1
ATOM 1441 N N . THR A 1 190 ? 8.187 0.871 -0.609 1.00 90.94 190 THR A N 1
ATOM 1442 C CA . THR A 1 190 ? 9.490 0.175 -0.603 1.00 90.94 190 THR A CA 1
ATOM 1443 C C . THR A 1 190 ? 9.386 -1.237 -1.189 1.00 90.94 190 THR A C 1
ATOM 1445 O O . THR A 1 190 ? 10.205 -1.646 -2.008 1.00 90.94 190 THR A O 1
ATOM 1448 N N . ALA A 1 191 ? 8.345 -1.976 -0.813 1.00 94.56 191 ALA A N 1
ATOM 1449 C CA . ALA A 1 191 ? 7.859 -3.095 -1.605 1.00 94.56 191 ALA A CA 1
ATOM 1450 C C . ALA A 1 191 ? 6.646 -2.619 -2.409 1.00 94.56 191 ALA A C 1
ATOM 1452 O O . ALA A 1 191 ? 5.898 -1.759 -1.947 1.00 94.56 191 ALA A O 1
ATOM 1453 N N . CYS A 1 192 ? 6.458 -3.196 -3.590 1.00 97.62 192 CYS A N 1
ATOM 1454 C CA . CYS A 1 192 ? 5.217 -3.090 -4.333 1.00 97.62 192 CYS A CA 1
ATOM 1455 C C . CYS A 1 192 ? 4.413 -4.374 -4.109 1.00 97.62 192 CYS A C 1
ATOM 1457 O O . CYS A 1 192 ? 4.926 -5.473 -4.354 1.00 97.62 192 CYS A O 1
ATOM 1459 N N . THR A 1 193 ? 3.181 -4.258 -3.614 1.00 98.31 193 THR A N 1
ATOM 1460 C CA . THR A 1 193 ? 2.264 -5.401 -3.499 1.00 98.31 193 THR A CA 1
ATOM 1461 C C . THR A 1 193 ? 1.134 -5.277 -4.505 1.00 98.31 193 THR A C 1
ATOM 1463 O O . THR A 1 193 ? 0.708 -4.175 -4.828 1.00 98.31 193 THR A O 1
ATOM 1466 N N . ILE A 1 194 ? 0.673 -6.412 -5.032 1.00 98.62 194 ILE A N 1
ATOM 1467 C CA . ILE A 1 194 ? -0.464 -6.491 -5.956 1.00 98.62 194 ILE A CA 1
ATOM 1468 C C . ILE A 1 194 ? -1.425 -7.538 -5.410 1.00 98.62 194 ILE A C 1
ATOM 1470 O O . ILE A 1 194 ? -1.238 -8.742 -5.617 1.00 98.62 194 ILE A O 1
ATOM 1474 N N . ASP A 1 195 ? -2.421 -7.057 -4.685 1.00 98.56 195 ASP A N 1
ATOM 1475 C CA . ASP A 1 195 ? -3.384 -7.833 -3.917 1.00 98.56 195 ASP A CA 1
ATOM 1476 C C . ASP A 1 195 ? -4.751 -7.839 -4.597 1.00 98.56 195 ASP A C 1
ATOM 1478 O O . ASP A 1 195 ? -5.116 -6.884 -5.277 1.00 98.56 195 ASP A O 1
ATOM 1482 N N . ALA A 1 196 ? -5.523 -8.906 -4.410 1.00 98.06 196 ALA A N 1
ATOM 1483 C CA . ALA A 1 196 ? -6.907 -8.962 -4.860 1.00 98.06 196 ALA A CA 1
ATOM 1484 C C . ALA A 1 196 ? -7.859 -9.058 -3.670 1.00 98.06 196 ALA A C 1
ATOM 1486 O O . ALA A 1 196 ? -7.685 -9.883 -2.768 1.00 98.06 196 ALA A O 1
ATOM 1487 N N . VAL A 1 197 ? -8.908 -8.244 -3.711 1.00 96.62 197 VAL A N 1
ATOM 1488 C CA . VAL A 1 197 ? -10.093 -8.426 -2.877 1.00 96.62 197 VAL A CA 1
ATOM 1489 C C . VAL A 1 197 ? -11.231 -8.909 -3.761 1.00 96.62 197 VAL A C 1
ATOM 1491 O O . VAL A 1 197 ? -11.448 -8.372 -4.848 1.00 96.62 197 VAL A O 1
ATOM 1494 N N . VAL A 1 198 ? -11.934 -9.944 -3.313 1.00 95.12 198 VAL A N 1
ATOM 1495 C CA . VAL A 1 198 ? -13.030 -10.556 -4.065 1.00 95.12 198 VAL A CA 1
ATOM 1496 C C . VAL A 1 198 ? -14.299 -10.441 -3.244 1.00 95.12 198 VAL A C 1
ATOM 1498 O O . VAL A 1 198 ? -14.345 -10.886 -2.097 1.00 95.12 198 VAL A O 1
ATOM 1501 N N . ALA A 1 199 ? -15.317 -9.819 -3.830 1.00 91.38 199 ALA A N 1
ATOM 1502 C CA . ALA A 1 199 ? -16.643 -9.769 -3.245 1.00 91.38 199 ALA A CA 1
ATOM 1503 C C . ALA A 1 199 ? -17.199 -11.196 -3.167 1.00 91.38 199 ALA A C 1
ATOM 1505 O O . ALA A 1 199 ? -17.189 -11.921 -4.164 1.00 91.38 199 ALA A O 1
ATOM 1506 N N . THR A 1 200 ? -17.642 -11.623 -1.989 1.00 81.50 200 THR A N 1
ATOM 1507 C CA . THR A 1 200 ? -18.165 -12.983 -1.834 1.00 81.50 200 THR A CA 1
ATOM 1508 C C . THR A 1 200 ? -19.559 -13.066 -2.440 1.00 81.50 200 THR A C 1
ATOM 1510 O O . THR A 1 200 ? -20.393 -12.182 -2.245 1.00 81.50 200 THR A O 1
ATOM 1513 N N . THR A 1 201 ? -19.821 -14.139 -3.172 1.00 69.88 201 THR A N 1
ATOM 1514 C CA . THR A 1 201 ? -21.169 -14.532 -3.591 1.00 69.88 201 THR A CA 1
ATOM 1515 C C . THR A 1 201 ? -21.700 -15.617 -2.646 1.00 69.88 201 THR A C 1
ATOM 1517 O O . THR A 1 201 ? -20.899 -16.272 -1.976 1.00 69.88 201 THR A O 1
ATOM 1520 N N . PRO A 1 202 ? -23.024 -15.842 -2.571 1.00 58.81 202 PRO A N 1
ATOM 1521 C CA . PRO A 1 202 ? -23.617 -16.911 -1.767 1.00 58.81 202 PRO A CA 1
ATOM 1522 C C . PRO A 1 202 ? -23.010 -18.297 -2.021 1.00 58.81 202 PRO A C 1
ATOM 1524 O O . PRO A 1 202 ? -22.933 -19.097 -1.094 1.00 58.81 202 PRO A O 1
ATOM 1527 N N . ASP A 1 203 ? -22.528 -18.543 -3.244 1.00 54.75 203 ASP A N 1
ATOM 1528 C CA . ASP A 1 203 ? -21.923 -19.814 -3.662 1.00 54.75 203 ASP A CA 1
ATOM 1529 C C . ASP A 1 203 ? -20.384 -19.809 -3.609 1.00 54.75 203 ASP A C 1
ATOM 1531 O O . ASP A 1 203 ? -19.736 -20.782 -3.998 1.00 54.75 203 ASP A O 1
ATOM 1535 N N . SER A 1 204 ? -19.763 -18.719 -3.144 1.00 51.03 204 SER A N 1
ATOM 1536 C CA . SER A 1 204 ? -18.311 -18.670 -2.971 1.00 51.03 204 SER A CA 1
ATOM 1537 C C . SER A 1 204 ? -17.898 -19.690 -1.905 1.00 51.03 204 SER A C 1
ATOM 1539 O O . SER A 1 204 ? -18.460 -19.668 -0.808 1.00 51.03 204 SER A O 1
ATOM 1541 N N . PRO A 1 205 ? -16.926 -20.584 -2.176 1.00 43.38 205 PRO A N 1
ATOM 1542 C CA . PRO A 1 205 ? -16.571 -21.650 -1.252 1.00 43.38 205 PRO A CA 1
ATOM 1543 C C . PRO A 1 205 ? -16.020 -21.064 0.049 1.00 43.38 205 PRO A C 1
ATOM 1545 O O . PRO A 1 205 ? -14.848 -20.701 0.161 1.00 43.38 205 PRO A O 1
ATOM 1548 N N . THR A 1 206 ? -16.869 -21.003 1.071 1.00 40.19 206 THR A N 1
ATOM 1549 C CA . THR A 1 206 ? -16.441 -20.778 2.445 1.00 40.19 206 THR A CA 1
ATOM 1550 C C . THR A 1 206 ? -15.710 -22.032 2.909 1.00 40.19 206 THR A C 1
ATOM 1552 O O . THR A 1 206 ? -16.321 -23.073 3.148 1.00 40.19 206 THR A O 1
ATOM 1555 N N . SER A 1 207 ? -14.385 -21.940 3.004 1.00 39.72 207 SER A N 1
ATOM 1556 C CA . SER A 1 207 ? -13.542 -22.838 3.800 1.00 39.72 207 SER A CA 1
ATOM 1557 C C . SER A 1 207 ? -13.796 -24.342 3.597 1.00 39.72 207 SER A C 1
ATOM 1559 O O . SER A 1 207 ? -14.196 -25.048 4.519 1.00 39.72 207 SER A O 1
ATOM 1561 N N . SER A 1 208 ? -13.492 -24.877 2.419 1.00 35.19 208 SER A N 1
ATOM 1562 C CA . SER A 1 208 ? -12.975 -26.248 2.334 1.00 35.19 208 SER A CA 1
ATOM 1563 C C . SER A 1 208 ? -12.107 -26.367 1.086 1.00 35.19 208 SER A C 1
ATOM 1565 O O . SER A 1 208 ? -12.498 -25.925 0.011 1.00 35.19 208 SER A O 1
ATOM 1567 N N . GLY A 1 209 ? -10.885 -26.879 1.245 1.00 35.69 209 GLY A N 1
ATOM 1568 C CA . GLY A 1 209 ? -9.835 -26.913 0.224 1.00 35.69 209 GLY A CA 1
ATOM 1569 C C . GLY A 1 209 ? -10.117 -27.828 -0.969 1.00 35.69 209 GLY A C 1
ATOM 1570 O O . GLY A 1 209 ? -9.361 -28.763 -1.218 1.00 35.69 209 GLY A O 1
ATOM 1571 N N . HIS A 1 210 ? -11.163 -27.548 -1.741 1.00 33.50 210 HIS A N 1
ATOM 1572 C CA . HIS A 1 210 ? -11.283 -28.061 -3.095 1.00 33.50 210 HIS A CA 1
ATOM 1573 C C . HIS A 1 210 ? -10.481 -27.162 -4.034 1.00 33.50 210 HIS A C 1
ATOM 1575 O O . HIS A 1 210 ? -10.866 -26.040 -4.351 1.00 33.50 210 HIS A O 1
ATOM 1581 N N . LYS A 1 211 ? -9.339 -27.680 -4.500 1.00 30.91 211 LYS A N 1
ATOM 1582 C CA . LYS A 1 211 ? -8.792 -27.247 -5.788 1.00 30.91 211 LYS A CA 1
ATOM 1583 C C . LYS A 1 211 ? -9.908 -27.416 -6.824 1.00 30.91 211 LYS A C 1
ATOM 1585 O O . LYS A 1 211 ? -10.480 -28.508 -6.852 1.00 30.91 211 LYS A O 1
ATOM 1590 N N . PRO A 1 212 ? -10.180 -26.426 -7.690 1.00 35.84 212 PRO A N 1
ATOM 1591 C CA . PRO A 1 212 ? -11.044 -26.669 -8.831 1.00 35.84 212 PRO A CA 1
ATOM 1592 C C . PRO A 1 212 ? -10.394 -27.785 -9.648 1.00 35.84 212 PRO A C 1
ATOM 1594 O O . PRO A 1 212 ? -9.281 -27.647 -10.166 1.00 35.84 212 PRO A O 1
ATOM 1597 N N . THR A 1 213 ? -11.046 -28.945 -9.673 1.00 33.31 213 THR A N 1
ATOM 1598 C CA . THR A 1 213 ? -10.695 -29.990 -10.626 1.00 33.31 213 THR A CA 1
ATOM 1599 C C . THR A 1 213 ? -11.071 -29.469 -12.007 1.00 33.31 213 THR A C 1
ATOM 1601 O O . THR A 1 213 ? -12.056 -28.751 -12.171 1.00 33.31 213 THR A O 1
ATOM 1604 N N . SER A 1 214 ? -10.249 -29.768 -13.006 1.00 39.34 214 SER A N 1
ATOM 1605 C CA . SER A 1 214 ? -10.303 -29.207 -14.360 1.00 39.34 214 SER A CA 1
ATOM 1606 C C . SER A 1 214 ? -11.524 -29.647 -15.196 1.00 39.34 214 SER A C 1
ATOM 1608 O O . SER A 1 214 ? -11.431 -29.747 -16.417 1.00 39.34 214 SER A O 1
ATOM 1610 N N . SER A 1 215 ? -12.673 -29.905 -14.568 1.00 38.59 215 SER A N 1
ATOM 1611 C CA . SER A 1 215 ? -13.918 -30.285 -15.240 1.00 38.59 215 SER A CA 1
ATOM 1612 C C . SER A 1 215 ? -15.201 -29.710 -14.627 1.00 38.59 215 SER A C 1
ATOM 1614 O O . SER A 1 215 ? -16.283 -30.115 -15.049 1.00 38.59 215 SER A O 1
ATOM 1616 N N . GLU A 1 216 ? -15.140 -28.790 -13.663 1.00 41.88 216 GLU A N 1
ATOM 1617 C CA . GLU A 1 216 ? -16.357 -28.107 -13.203 1.00 41.88 216 GLU A CA 1
ATOM 1618 C C . GLU A 1 216 ? -16.769 -27.024 -14.206 1.00 41.88 216 GLU A C 1
ATOM 1620 O O . GLU A 1 216 ? -15.955 -26.209 -14.642 1.00 41.88 216 GLU A O 1
ATOM 1625 N N . HIS A 1 217 ? -18.035 -27.083 -14.631 1.00 39.31 217 HIS A N 1
ATOM 1626 C CA . HIS A 1 217 ? -18.649 -26.153 -15.574 1.00 39.31 217 HIS A CA 1
ATOM 1627 C C . HIS A 1 217 ? -18.348 -24.706 -15.165 1.00 39.31 217 HIS A C 1
ATOM 1629 O O . HIS A 1 217 ? -18.798 -24.248 -14.117 1.00 39.31 217 HIS A O 1
ATOM 1635 N N . GLN A 1 218 ? -17.619 -23.981 -16.017 1.00 35.72 218 GLN A N 1
ATOM 1636 C CA . GLN A 1 218 ? -17.572 -22.525 -15.946 1.00 35.72 218 GLN A CA 1
ATOM 1637 C C . GLN A 1 218 ? -19.014 -22.005 -16.008 1.00 35.72 218 GLN A C 1
ATOM 1639 O O . GLN A 1 218 ? -19.721 -22.349 -16.963 1.00 35.72 218 GLN A O 1
ATOM 1644 N N . PRO A 1 219 ? -19.471 -21.198 -15.036 1.00 40.31 219 PRO A N 1
ATOM 1645 C CA . PRO A 1 219 ? -20.776 -20.572 -15.138 1.00 40.31 219 PRO A CA 1
ATOM 1646 C C . PRO A 1 219 ? -20.806 -19.718 -16.406 1.00 40.31 219 PRO A C 1
ATOM 1648 O O . PRO A 1 219 ? -19.959 -18.851 -16.632 1.00 40.31 219 PRO A O 1
ATOM 1651 N N . THR A 1 220 ? -21.767 -20.016 -17.275 1.00 37.53 220 THR A N 1
ATOM 1652 C CA . THR A 1 220 ? -22.048 -19.230 -18.472 1.00 37.53 220 THR A CA 1
ATOM 1653 C C . THR A 1 220 ? -22.463 -17.824 -18.050 1.00 37.53 220 THR A C 1
ATOM 1655 O O . THR A 1 220 ? -23.261 -17.647 -17.133 1.00 37.53 220 THR A O 1
ATOM 1658 N N . SER A 1 221 ? -21.899 -16.826 -18.720 1.00 47.53 221 SER A N 1
ATOM 1659 C CA . SER A 1 221 ? -21.847 -15.408 -18.355 1.00 47.53 221 SER A CA 1
ATOM 1660 C C . SER A 1 221 ? -23.187 -14.641 -18.376 1.00 47.53 221 SER A C 1
ATOM 1662 O O . SER A 1 221 ? -23.264 -13.579 -18.991 1.00 47.53 221 SER A O 1
ATOM 1664 N N . SER A 1 222 ? -24.252 -15.128 -17.729 1.00 43.16 222 SER A N 1
ATOM 1665 C CA . SER A 1 222 ? -25.502 -14.355 -17.603 1.00 43.16 222 SER A CA 1
ATOM 1666 C C . SER A 1 222 ? -26.294 -14.513 -16.301 1.00 43.16 222 SER A C 1
ATOM 1668 O O . SER A 1 222 ? -27.374 -13.933 -16.211 1.00 43.16 222 SER A O 1
ATOM 1670 N N . GLU A 1 223 ? -25.817 -15.244 -15.291 1.00 44.00 223 GLU A N 1
ATOM 1671 C CA . GLU A 1 223 ? -26.484 -15.264 -13.980 1.00 44.00 223 GLU A CA 1
ATOM 1672 C C . GLU A 1 223 ? -25.833 -14.255 -13.031 1.00 44.00 223 GLU A C 1
ATOM 1674 O O . GLU A 1 223 ? -24.711 -14.428 -12.561 1.00 44.00 223 GLU A O 1
ATOM 1679 N N . TYR A 1 224 ? -26.551 -13.160 -12.775 1.00 42.47 224 TYR A N 1
ATOM 1680 C CA . TYR A 1 224 ? -26.206 -12.174 -11.757 1.00 42.47 224 TYR A CA 1
ATOM 1681 C C . TYR A 1 224 ? -26.323 -12.831 -10.377 1.00 42.47 224 TYR A C 1
ATOM 1683 O O . TYR A 1 224 ? -27.421 -12.948 -9.832 1.00 42.47 224 TYR A O 1
ATOM 1691 N N . GLN A 1 225 ? -25.204 -13.294 -9.817 1.00 45.78 225 GLN A N 1
ATOM 1692 C CA . GLN A 1 225 ? -25.178 -13.725 -8.424 1.00 45.78 225 GLN A CA 1
ATOM 1693 C C . GLN A 1 225 ? -25.139 -12.491 -7.514 1.00 45.78 225 GLN A C 1
ATOM 1695 O O . GLN A 1 225 ? -24.290 -11.618 -7.718 1.00 45.78 225 GLN A O 1
ATOM 1700 N N . PRO A 1 226 ? -26.039 -12.379 -6.521 1.00 47.44 226 PRO A N 1
ATOM 1701 C CA . PRO A 1 226 ? -26.047 -11.232 -5.627 1.00 47.44 226 PRO A CA 1
ATOM 1702 C C . PRO A 1 226 ? -24.744 -11.212 -4.826 1.00 47.44 226 PRO A C 1
ATOM 1704 O O . PRO A 1 226 ? -24.418 -12.171 -4.136 1.00 47.44 226 PRO A O 1
ATOM 1707 N N . ILE A 1 227 ? -23.991 -10.122 -4.923 1.00 52.78 227 ILE A N 1
ATOM 1708 C CA . ILE A 1 227 ? -22.822 -9.880 -4.076 1.00 52.78 227 ILE A CA 1
ATOM 1709 C C . ILE A 1 227 ? -23.307 -9.798 -2.621 1.00 52.78 227 ILE A C 1
ATOM 1711 O O . ILE A 1 227 ? -24.257 -9.070 -2.326 1.00 52.78 227 ILE A O 1
ATOM 1715 N N . THR A 1 228 ? -22.689 -10.540 -1.703 1.00 61.69 228 THR A N 1
ATOM 1716 C CA . THR A 1 228 ? -22.964 -10.369 -0.272 1.00 61.69 228 THR A CA 1
ATOM 1717 C C . THR A 1 228 ? -22.276 -9.097 0.242 1.00 61.69 228 THR A C 1
ATOM 1719 O O . THR A 1 228 ? -21.317 -8.604 -0.347 1.00 61.69 228 THR A O 1
ATOM 1722 N N . ASN A 1 229 ? -22.699 -8.568 1.396 1.00 74.69 229 ASN A N 1
ATOM 1723 C CA . ASN A 1 229 ? -22.017 -7.443 2.065 1.00 74.69 229 ASN A CA 1
ATOM 1724 C C . ASN A 1 229 ? -20.638 -7.818 2.667 1.00 74.69 229 ASN A C 1
ATOM 1726 O O . ASN A 1 229 ? -20.137 -7.132 3.561 1.00 74.69 229 ASN A O 1
ATOM 1730 N N . SER A 1 230 ? -19.995 -8.878 2.171 1.00 85.12 230 SER A N 1
ATOM 1731 C CA . SER A 1 230 ? -18.682 -9.353 2.604 1.00 85.12 230 SER A CA 1
ATOM 1732 C C . SER A 1 230 ? -17.724 -9.552 1.428 1.00 85.12 230 SER A C 1
ATOM 1734 O O . SER A 1 230 ? -18.110 -9.600 0.262 1.00 85.12 230 SER A O 1
ATOM 1736 N N . ALA A 1 231 ? -16.443 -9.654 1.758 1.00 92.31 231 ALA A N 1
ATOM 1737 C CA . ALA A 1 231 ? -15.384 -9.921 0.806 1.00 92.31 231 ALA A CA 1
ATOM 1738 C C . ALA A 1 231 ? -14.312 -10.800 1.439 1.00 92.31 231 ALA A C 1
ATOM 1740 O O . ALA A 1 231 ? -14.272 -10.987 2.658 1.00 92.31 231 ALA A O 1
ATOM 1741 N N . THR A 1 232 ? -13.423 -11.303 0.597 1.00 94.50 232 THR A N 1
ATOM 1742 C CA . THR A 1 232 ? -12.271 -12.097 1.001 1.00 94.50 232 THR A CA 1
ATOM 1743 C C . THR A 1 232 ? -11.002 -11.536 0.369 1.00 94.50 232 THR A C 1
ATOM 1745 O O . THR A 1 232 ? -10.982 -11.158 -0.804 1.00 94.50 232 THR A O 1
ATOM 1748 N N . PHE A 1 233 ? -9.929 -11.498 1.153 1.00 96.19 233 PHE A N 1
ATOM 1749 C CA . PHE A 1 233 ? -8.574 -11.273 0.679 1.00 96.19 233 PHE A CA 1
ATOM 1750 C C . PHE A 1 233 ? -8.100 -12.509 -0.086 1.00 96.19 233 PHE A C 1
ATOM 1752 O O . PHE A 1 233 ? -7.812 -13.554 0.500 1.00 96.19 233 PHE A O 1
ATOM 1759 N N . ALA A 1 234 ? -8.002 -12.394 -1.405 1.00 95.31 234 ALA A N 1
ATOM 1760 C CA . ALA A 1 234 ? -7.731 -13.535 -2.267 1.00 95.31 234 ALA A CA 1
ATOM 1761 C C . ALA A 1 234 ? -6.238 -13.802 -2.510 1.00 95.31 234 ALA A C 1
ATOM 1763 O O . ALA A 1 234 ? -5.875 -14.669 -3.304 1.00 95.31 234 ALA A O 1
ATOM 1764 N N . GLY A 1 235 ? -5.366 -13.080 -1.808 1.00 95.50 235 GLY A N 1
ATOM 1765 C CA . GLY A 1 235 ? -3.927 -13.195 -1.965 1.00 95.50 235 GLY A CA 1
ATOM 1766 C C . GLY A 1 235 ? -3.347 -12.155 -2.911 1.00 95.50 235 GLY A C 1
ATOM 1767 O O . GLY A 1 235 ? -4.039 -11.266 -3.409 1.00 95.50 235 GLY A O 1
ATOM 1768 N N . GLY A 1 236 ? -2.036 -12.259 -3.113 1.00 96.75 236 GLY A N 1
ATOM 1769 C CA . GLY A 1 236 ? -1.308 -11.257 -3.864 1.00 96.75 236 GLY A CA 1
ATOM 1770 C C . GLY A 1 236 ? 0.131 -11.605 -4.182 1.00 96.75 236 GLY A C 1
ATOM 1771 O O . GLY A 1 236 ? 0.647 -12.650 -3.784 1.00 96.75 236 GLY A O 1
ATOM 1772 N N . VAL A 1 237 ? 0.786 -10.671 -4.861 1.00 97.44 237 VAL A N 1
ATOM 1773 C CA . VAL A 1 237 ? 2.205 -10.719 -5.221 1.00 97.44 237 VAL A CA 1
ATOM 1774 C C . VAL A 1 237 ? 2.953 -9.652 -4.433 1.00 97.44 237 VAL A C 1
ATOM 1776 O O . VAL A 1 237 ? 2.430 -8.563 -4.225 1.00 97.44 237 VAL A O 1
ATOM 1779 N N . ILE A 1 238 ? 4.177 -9.964 -4.005 1.00 97.44 238 ILE A N 1
ATOM 1780 C CA . ILE A 1 238 ? 5.115 -8.997 -3.428 1.00 97.44 238 ILE A CA 1
ATOM 1781 C C . ILE A 1 238 ? 6.315 -8.917 -4.367 1.00 97.44 238 ILE A C 1
ATOM 1783 O O . ILE A 1 238 ? 6.928 -9.939 -4.680 1.00 97.44 238 ILE A O 1
ATOM 1787 N N . MET A 1 239 ? 6.661 -7.709 -4.795 1.00 97.19 239 MET A N 1
ATOM 1788 C CA . MET A 1 239 ? 7.834 -7.428 -5.617 1.00 97.19 239 MET A CA 1
ATOM 1789 C C . MET A 1 239 ? 8.582 -6.197 -5.081 1.00 97.19 239 MET A C 1
ATOM 1791 O O . MET A 1 239 ? 8.026 -5.431 -4.293 1.00 97.19 239 MET A O 1
ATOM 1795 N N . PRO A 1 240 ? 9.855 -5.987 -5.454 1.00 96.94 240 PRO A N 1
ATOM 1796 C CA . PRO A 1 240 ? 10.564 -4.770 -5.075 1.00 96.94 240 PRO A CA 1
ATOM 1797 C C . PRO A 1 240 ? 9.850 -3.526 -5.622 1.00 96.94 240 PRO A C 1
ATOM 1799 O O . PRO A 1 240 ? 9.418 -3.517 -6.777 1.00 96.94 240 PRO A O 1
ATOM 1802 N N . GLY A 1 241 ? 9.743 -2.476 -4.806 1.00 96.62 241 GLY A N 1
ATOM 1803 C CA . GLY A 1 241 ? 9.283 -1.169 -5.266 1.00 96.62 241 GLY A CA 1
ATOM 1804 C C . GLY A 1 241 ? 10.270 -0.535 -6.244 1.00 96.62 241 GLY A C 1
ATOM 1805 O O . GLY A 1 241 ? 11.440 -0.933 -6.313 1.00 96.62 241 GLY A O 1
ATOM 1806 N N . ILE A 1 242 ? 9.827 0.480 -6.989 1.00 96.50 242 ILE A N 1
ATOM 1807 C CA . ILE A 1 242 ? 10.651 1.095 -8.038 1.00 96.50 242 ILE A CA 1
ATOM 1808 C C . ILE A 1 242 ? 11.956 1.674 -7.476 1.00 96.50 242 ILE A C 1
ATOM 1810 O O . ILE A 1 242 ? 13.035 1.412 -8.004 1.00 96.50 242 ILE A O 1
ATOM 1814 N N . HIS A 1 243 ? 11.896 2.369 -6.340 1.00 94.31 243 HIS A N 1
ATOM 1815 C CA . HIS A 1 243 ? 13.090 2.902 -5.688 1.00 94.31 243 HIS A CA 1
ATOM 1816 C C . HIS A 1 243 ? 14.036 1.805 -5.185 1.00 94.31 243 HIS A C 1
ATOM 1818 O O . HIS A 1 243 ? 15.252 1.958 -5.298 1.00 94.31 243 HIS A O 1
ATOM 1824 N N . THR A 1 244 ? 13.505 0.680 -4.699 1.00 94.94 244 THR A N 1
ATOM 1825 C CA . THR A 1 244 ? 14.315 -0.470 -4.274 1.00 94.94 244 THR A CA 1
ATOM 1826 C C . THR A 1 244 ? 15.011 -1.139 -5.454 1.00 94.94 244 THR A C 1
ATOM 1828 O O . THR A 1 244 ? 16.176 -1.510 -5.332 1.00 94.94 244 THR A O 1
ATOM 1831 N N . LEU A 1 245 ? 14.358 -1.242 -6.618 1.00 95.19 245 LEU A N 1
ATOM 1832 C CA . LEU A 1 245 ? 15.027 -1.695 -7.842 1.00 95.19 245 LEU A CA 1
ATOM 1833 C C . LEU A 1 245 ? 16.174 -0.756 -8.223 1.00 95.19 245 LEU A C 1
ATOM 1835 O O . LEU A 1 245 ? 17.267 -1.219 -8.552 1.00 95.19 245 LEU A O 1
ATOM 1839 N N . HIS A 1 246 ? 15.945 0.560 -8.166 1.00 94.75 246 HIS A N 1
ATOM 1840 C CA . HIS A 1 246 ? 16.964 1.563 -8.502 1.00 94.75 246 HIS A CA 1
ATOM 1841 C C . HIS A 1 246 ? 18.158 1.500 -7.555 1.00 94.75 246 HIS A C 1
ATOM 1843 O O . HIS A 1 246 ? 19.305 1.582 -7.995 1.00 94.75 246 HIS A O 1
ATOM 1849 N N . GLU A 1 247 ? 17.904 1.325 -6.261 1.00 92.81 247 GLU A N 1
ATOM 1850 C CA . GLU A 1 247 ? 18.948 1.130 -5.260 1.00 92.81 247 GLU A CA 1
ATOM 1851 C C . GLU A 1 247 ? 19.728 -0.169 -5.499 1.00 92.81 247 GLU A C 1
ATOM 1853 O O . GLU A 1 247 ? 20.959 -0.154 -5.477 1.00 92.81 247 GLU A O 1
ATOM 1858 N N . ALA A 1 248 ? 19.038 -1.272 -5.802 1.00 93.25 248 ALA A N 1
ATOM 1859 C CA . ALA A 1 248 ? 19.678 -2.545 -6.116 1.00 93.25 248 ALA A CA 1
ATOM 1860 C C . ALA A 1 248 ? 20.601 -2.437 -7.341 1.00 93.25 248 ALA A C 1
ATOM 1862 O O . ALA A 1 248 ? 21.743 -2.898 -7.284 1.00 93.25 248 ALA A O 1
ATOM 1863 N N . LEU A 1 249 ? 20.149 -1.778 -8.416 1.00 90.31 249 LEU A N 1
ATOM 1864 C CA . LEU A 1 249 ? 20.970 -1.541 -9.605 1.00 90.31 249 LEU A CA 1
ATOM 1865 C C . LEU A 1 249 ? 22.188 -0.672 -9.271 1.00 90.31 249 LEU A C 1
ATOM 1867 O O . LEU A 1 249 ? 23.311 -1.043 -9.598 1.00 90.31 249 LEU A O 1
ATOM 1871 N N . ARG A 1 250 ? 21.996 0.445 -8.560 1.00 90.44 250 ARG A N 1
ATOM 1872 C CA . ARG A 1 250 ? 23.095 1.340 -8.161 1.00 90.44 250 ARG A CA 1
ATOM 1873 C C . ARG A 1 250 ? 24.151 0.620 -7.321 1.00 90.44 250 ARG A C 1
ATOM 1875 O O . ARG A 1 250 ? 25.341 0.827 -7.534 1.00 90.44 250 ARG A O 1
ATOM 1882 N N . ASN A 1 251 ? 23.724 -0.235 -6.395 1.00 91.44 251 ASN A N 1
ATOM 1883 C CA . ASN A 1 251 ? 24.630 -0.992 -5.534 1.00 91.44 251 ASN A CA 1
ATOM 1884 C C . ASN A 1 251 ? 25.383 -2.088 -6.302 1.00 91.44 251 ASN A C 1
ATOM 1886 O O . ASN A 1 251 ? 26.551 -2.340 -6.018 1.00 91.44 251 ASN A O 1
ATOM 1890 N N . ALA A 1 252 ? 24.735 -2.732 -7.277 1.00 91.31 252 ALA A N 1
ATOM 1891 C CA . ALA A 1 252 ? 25.360 -3.761 -8.106 1.00 91.31 252 ALA A CA 1
ATOM 1892 C C . ALA A 1 252 ? 26.308 -3.179 -9.169 1.00 91.31 252 ALA A C 1
ATOM 1894 O O . ALA A 1 252 ? 27.282 -3.829 -9.549 1.00 91.31 252 ALA A O 1
ATOM 1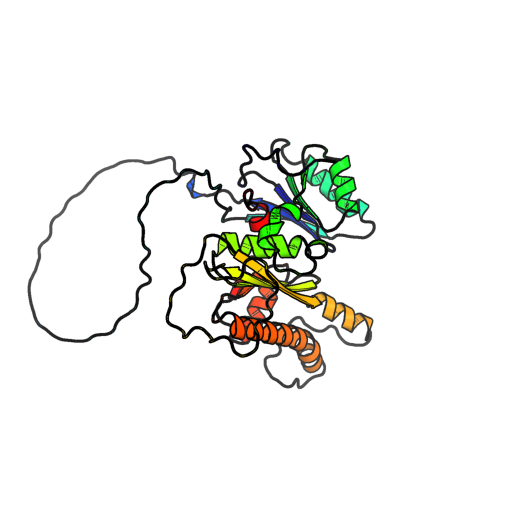895 N N . THR A 1 253 ? 26.036 -1.963 -9.649 1.00 87.38 253 THR A N 1
ATOM 1896 C CA . THR A 1 253 ? 26.804 -1.300 -10.712 1.00 87.38 253 THR A CA 1
ATOM 1897 C C . THR A 1 253 ? 27.030 0.191 -10.402 1.00 87.38 253 THR A C 1
ATOM 1899 O O . THR A 1 253 ? 26.365 1.045 -10.995 1.00 87.38 253 THR A O 1
ATOM 1902 N N . PRO A 1 254 ? 27.976 0.533 -9.506 1.00 84.25 254 PRO A N 1
ATOM 1903 C CA . PRO A 1 254 ? 28.186 1.915 -9.049 1.00 84.25 254 PRO A CA 1
ATOM 1904 C C . PRO A 1 254 ? 28.615 2.902 -10.145 1.00 84.25 254 PRO A C 1
ATOM 1906 O O . PRO A 1 254 ? 28.403 4.102 -10.008 1.00 84.25 254 PRO A O 1
ATOM 1909 N N . GLU A 1 255 ? 29.201 2.395 -11.232 1.00 86.19 255 GLU A N 1
ATOM 1910 C CA . GLU A 1 255 ? 29.706 3.188 -12.362 1.00 86.19 255 GLU A CA 1
ATOM 1911 C C . GLU A 1 255 ? 28.609 3.610 -13.357 1.00 86.19 255 GLU A C 1
ATOM 1913 O O . GLU A 1 255 ? 28.867 4.398 -14.270 1.00 86.19 255 GLU A O 1
ATOM 1918 N N . LEU A 1 256 ? 27.387 3.072 -13.237 1.00 76.12 256 LEU A N 1
ATOM 1919 C CA . LEU A 1 256 ? 26.293 3.462 -14.125 1.00 76.12 256 LEU A CA 1
ATOM 1920 C C . LEU A 1 256 ? 25.747 4.848 -13.752 1.00 76.12 256 LEU A C 1
ATOM 1922 O O . LEU A 1 256 ? 25.607 5.164 -12.568 1.00 76.12 256 LEU A O 1
ATOM 1926 N N . PRO A 1 257 ? 25.377 5.675 -14.751 1.00 80.62 257 PRO A N 1
ATOM 1927 C CA . PRO A 1 257 ? 24.717 6.942 -14.481 1.00 80.62 257 PRO A CA 1
ATOM 1928 C C . PRO A 1 257 ? 23.370 6.708 -13.786 1.00 80.62 257 PRO A C 1
ATOM 1930 O O . PRO A 1 257 ? 22.722 5.676 -13.974 1.00 80.62 257 PRO A O 1
ATOM 1933 N N . GLY A 1 258 ? 22.926 7.696 -13.006 1.00 85.25 258 GLY A N 1
ATOM 1934 C CA . GLY A 1 258 ? 21.595 7.670 -12.403 1.00 85.25 258 GLY A CA 1
ATOM 1935 C C . GLY A 1 258 ? 20.508 7.533 -13.471 1.00 85.25 258 GLY A C 1
ATOM 1936 O O . GLY A 1 258 ? 20.545 8.225 -14.488 1.00 85.25 258 GLY A O 1
ATOM 1937 N N . VAL A 1 259 ? 19.546 6.640 -13.237 1.00 90.81 259 VAL A N 1
ATOM 1938 C CA . VAL A 1 259 ? 18.439 6.389 -14.164 1.00 90.81 259 VAL A CA 1
ATOM 1939 C C . VAL A 1 259 ? 17.253 7.276 -13.778 1.00 90.81 259 VAL A C 1
ATOM 1941 O O . VAL A 1 259 ? 16.809 7.214 -12.629 1.00 90.81 259 VAL A O 1
ATOM 1944 N N . PRO A 1 260 ? 16.724 8.111 -14.688 1.00 92.75 260 PRO A N 1
ATOM 1945 C CA . PRO A 1 260 ? 15.520 8.888 -14.418 1.00 92.75 260 PRO A CA 1
ATOM 1946 C C . PRO A 1 260 ? 14.306 7.998 -14.143 1.00 92.75 260 PRO A C 1
ATOM 1948 O O . PRO A 1 260 ? 14.173 6.910 -14.702 1.00 92.75 260 PRO A O 1
ATOM 1951 N N . LEU A 1 261 ? 13.380 8.481 -13.315 1.00 94.62 261 LEU A N 1
ATOM 1952 C CA . LEU A 1 261 ? 12.088 7.833 -13.076 1.00 94.62 261 LEU A CA 1
ATOM 1953 C C . LEU A 1 261 ? 11.087 8.246 -14.160 1.00 94.62 261 LEU A C 1
ATOM 1955 O O . LEU A 1 261 ? 10.134 8.981 -13.911 1.00 94.62 261 LEU A O 1
ATOM 1959 N N . SER A 1 262 ? 11.317 7.774 -15.382 1.00 94.12 262 SER A N 1
ATOM 1960 C CA . SER A 1 262 ? 10.433 7.996 -16.527 1.00 94.12 262 SER A CA 1
ATOM 1961 C C . SER A 1 262 ? 10.372 6.782 -17.446 1.00 94.12 262 SER A C 1
ATOM 1963 O O . SER A 1 262 ? 11.353 6.051 -17.593 1.00 94.12 262 SER A O 1
ATOM 1965 N N . ILE A 1 263 ? 9.231 6.603 -18.112 1.00 93.44 263 ILE A N 1
ATOM 1966 C CA . ILE A 1 263 ? 9.073 5.632 -19.198 1.00 93.44 263 ILE A CA 1
ATOM 1967 C C . ILE A 1 263 ? 9.470 6.300 -20.521 1.00 93.44 263 ILE A C 1
ATOM 1969 O O . ILE A 1 263 ? 8.913 7.354 -20.853 1.00 93.44 263 ILE A O 1
ATOM 1973 N N . PRO A 1 264 ? 10.422 5.737 -21.288 1.00 89.88 264 PRO A N 1
ATOM 1974 C CA . PRO A 1 264 ? 10.808 6.309 -22.572 1.00 89.88 264 PRO A CA 1
ATOM 1975 C C . PRO A 1 264 ? 9.664 6.237 -23.592 1.00 89.88 264 PRO A C 1
ATOM 1977 O O . PRO A 1 264 ? 8.923 5.263 -23.649 1.00 89.88 264 PRO A O 1
ATOM 1980 N N . GLN A 1 265 ? 9.571 7.234 -24.473 1.00 86.06 265 GLN A N 1
ATOM 1981 C CA . GLN A 1 265 ? 8.516 7.309 -25.500 1.00 86.06 265 GLN A CA 1
ATOM 1982 C C . GLN A 1 265 ? 8.649 6.258 -26.611 1.00 86.06 265 GLN A C 1
ATOM 1984 O O . GLN A 1 265 ? 7.693 5.970 -27.324 1.00 86.06 265 GLN A O 1
ATOM 1989 N N . THR A 1 266 ? 9.850 5.714 -26.809 1.00 89.56 266 THR A N 1
ATOM 1990 C CA . THR A 1 266 ? 10.140 4.803 -27.919 1.00 89.56 266 THR A CA 1
ATOM 1991 C C . THR A 1 266 ? 10.835 3.552 -27.424 1.00 89.56 266 THR A C 1
ATOM 1993 O O . THR A 1 266 ? 11.810 3.644 -26.674 1.00 89.56 266 THR A O 1
ATOM 1996 N N . PHE A 1 267 ? 10.373 2.407 -27.914 1.00 92.69 267 PHE A N 1
ATOM 1997 C CA . PHE A 1 267 ? 10.970 1.096 -27.698 1.00 92.69 267 PHE A CA 1
ATOM 1998 C C . PHE A 1 267 ? 11.486 0.515 -29.033 1.00 92.69 267 PHE A C 1
ATOM 2000 O O . PHE A 1 267 ? 10.824 0.697 -30.059 1.00 92.69 267 PHE A O 1
ATOM 2007 N N . PRO A 1 268 ? 12.630 -0.200 -29.055 1.00 94.56 268 PRO A N 1
ATOM 2008 C CA . PRO A 1 268 ? 13.587 -0.348 -27.955 1.00 94.56 268 PRO A CA 1
ATOM 2009 C C . PRO A 1 268 ? 14.391 0.941 -27.711 1.00 94.56 268 PRO A C 1
ATOM 2011 O O . PRO A 1 268 ? 14.404 1.848 -28.548 1.00 94.56 268 PRO A O 1
ATOM 2014 N N . GLY A 1 269 ? 15.070 1.014 -26.560 1.00 93.25 269 GLY A N 1
ATOM 2015 C CA . GLY A 1 269 ? 15.983 2.114 -26.231 1.00 93.25 269 GLY A CA 1
ATOM 2016 C C . GLY A 1 269 ? 17.091 2.289 -27.280 1.00 93.25 269 GLY A C 1
ATOM 2017 O O . GLY A 1 269 ? 17.577 1.318 -27.858 1.00 93.25 269 GLY A O 1
ATOM 2018 N N . LYS A 1 270 ? 17.483 3.543 -27.541 1.00 94.50 270 LYS A N 1
ATOM 2019 C CA . LYS A 1 270 ? 18.487 3.923 -28.563 1.00 94.50 270 LYS A CA 1
ATOM 2020 C C . LYS A 1 270 ? 19.683 4.691 -27.991 1.00 94.50 270 LYS A C 1
ATOM 2022 O O . LYS A 1 270 ? 20.505 5.220 -28.733 1.00 94.50 270 LYS A O 1
ATOM 2027 N N . SER A 1 271 ? 19.775 4.771 -26.670 1.00 91.19 271 SER A N 1
ATOM 2028 C CA . SER A 1 271 ? 20.864 5.392 -25.917 1.00 91.19 271 SER A CA 1
ATOM 2029 C C . SER A 1 271 ? 21.086 4.601 -24.634 1.00 91.19 271 SER A C 1
ATOM 2031 O O . SER A 1 271 ? 20.149 3.973 -24.149 1.00 91.19 271 SER A O 1
ATOM 2033 N N . THR A 1 272 ? 22.281 4.664 -24.042 1.00 89.44 272 THR A N 1
ATOM 2034 C CA . THR A 1 272 ? 22.558 4.003 -22.754 1.00 89.44 272 THR A CA 1
ATOM 2035 C C . THR A 1 272 ? 21.506 4.352 -21.703 1.00 89.44 272 THR A C 1
ATOM 2037 O O . THR A 1 272 ? 20.985 3.459 -21.047 1.00 89.44 272 THR A O 1
ATOM 2040 N N . GLN A 1 273 ? 21.125 5.629 -21.606 1.00 91.31 273 GLN A N 1
ATOM 2041 C CA . GLN A 1 273 ? 20.092 6.079 -20.678 1.00 91.31 273 GLN A CA 1
ATOM 2042 C C . GLN A 1 273 ? 18.729 5.428 -20.963 1.00 91.31 273 GLN A C 1
ATOM 2044 O O . GLN A 1 273 ? 18.163 4.819 -20.066 1.00 91.31 273 GLN A O 1
ATOM 2049 N N . SER A 1 274 ? 18.228 5.481 -22.203 1.00 94.44 274 SER A N 1
ATOM 2050 C CA . SER A 1 274 ? 16.921 4.882 -22.536 1.00 94.44 274 SER A CA 1
ATOM 2051 C C . SER A 1 274 ? 16.917 3.353 -22.433 1.00 94.44 274 SER A C 1
ATOM 2053 O O . SER A 1 274 ? 15.894 2.764 -22.096 1.00 94.44 274 SER A O 1
ATOM 2055 N N . CYS A 1 275 ? 18.055 2.695 -22.679 1.00 93.19 275 CYS A N 1
ATOM 2056 C CA . CYS A 1 275 ? 18.217 1.265 -22.423 1.00 93.19 275 CYS A CA 1
ATOM 2057 C C . CYS A 1 275 ? 18.131 0.949 -20.924 1.00 93.19 275 CYS A C 1
ATOM 2059 O O . CYS A 1 275 ? 17.485 -0.027 -20.556 1.00 93.19 275 CYS A O 1
ATOM 2061 N N . LEU A 1 276 ? 18.741 1.774 -20.064 1.00 92.75 276 LEU A N 1
ATOM 2062 C CA . LEU A 1 276 ? 18.637 1.625 -18.611 1.00 92.75 276 LEU A CA 1
ATOM 2063 C C . LEU A 1 276 ? 17.215 1.905 -18.112 1.00 92.75 276 LEU A C 1
ATOM 2065 O O . LEU A 1 276 ? 16.692 1.110 -17.342 1.00 92.75 276 LEU A O 1
ATOM 2069 N N . GLU A 1 277 ? 16.567 2.973 -18.588 1.00 95.50 277 GLU A N 1
ATOM 2070 C CA . GLU A 1 277 ? 15.176 3.317 -18.255 1.00 95.50 277 GLU A CA 1
ATOM 2071 C C . GLU A 1 277 ? 14.213 2.174 -18.617 1.00 95.50 277 GLU A C 1
ATOM 2073 O O . GLU A 1 277 ? 13.448 1.732 -17.760 1.00 95.50 277 GLU A O 1
ATOM 2078 N N . TRP A 1 278 ? 14.288 1.622 -19.837 1.00 95.94 278 TRP A N 1
ATOM 2079 C CA . TRP A 1 278 ? 13.512 0.428 -20.206 1.00 95.94 278 TRP A CA 1
ATOM 2080 C C . TRP A 1 278 ? 13.890 -0.797 -19.370 1.00 95.94 278 TRP A C 1
ATOM 2082 O O . TRP A 1 278 ? 13.017 -1.565 -18.976 1.00 95.94 278 TRP A O 1
ATOM 2092 N N . GLY A 1 279 ? 15.176 -0.970 -19.068 1.00 94.44 279 GLY A N 1
ATOM 2093 C CA . GLY A 1 279 ? 15.665 -2.096 -18.280 1.00 94.44 279 GLY A CA 1
ATOM 2094 C C . GLY A 1 279 ? 15.139 -2.124 -16.845 1.00 94.44 279 GLY A C 1
ATOM 2095 O O . GLY A 1 279 ? 14.947 -3.210 -16.309 1.00 94.44 279 GLY A O 1
ATOM 2096 N N . ILE A 1 280 ? 14.887 -0.964 -16.226 1.00 95.19 280 ILE A N 1
ATOM 2097 C CA . ILE A 1 280 ? 14.458 -0.884 -14.822 1.00 95.19 280 ILE A CA 1
ATOM 2098 C C . ILE A 1 280 ? 13.021 -0.392 -14.632 1.00 95.19 280 ILE A C 1
ATOM 2100 O O . ILE A 1 280 ? 12.233 -1.064 -13.968 1.00 95.19 280 ILE A O 1
ATOM 2104 N N . ASN A 1 281 ? 12.649 0.741 -15.234 1.00 96.75 281 ASN A N 1
ATOM 2105 C CA . ASN A 1 281 ? 11.292 1.281 -15.137 1.00 96.75 281 ASN A CA 1
ATOM 2106 C C . ASN A 1 281 ? 10.337 0.447 -15.997 1.00 96.75 281 ASN A C 1
ATOM 2108 O O . ASN A 1 281 ? 9.221 0.155 -15.568 1.00 96.75 281 ASN A O 1
ATOM 2112 N N . GLY A 1 282 ? 10.798 0.019 -17.180 1.00 96.44 282 GLY A N 1
ATOM 2113 C CA . GLY A 1 282 ? 10.069 -0.924 -18.030 1.00 96.44 282 GLY A CA 1
ATOM 2114 C C . GLY A 1 282 ? 9.882 -2.274 -17.341 1.00 96.44 282 GLY A C 1
ATOM 2115 O O . GLY A 1 282 ? 8.753 -2.724 -17.225 1.00 96.44 282 GLY A O 1
ATOM 2116 N N . LEU A 1 283 ? 10.938 -2.854 -16.755 1.00 96.25 283 LEU A N 1
ATOM 2117 C CA . LEU A 1 283 ? 10.834 -4.091 -15.963 1.00 96.25 283 LEU A CA 1
ATOM 2118 C C . LEU A 1 283 ? 9.765 -4.004 -14.860 1.00 96.25 283 LEU A C 1
ATOM 2120 O O . LEU A 1 283 ? 8.944 -4.912 -14.727 1.00 96.25 283 LEU A O 1
ATOM 2124 N N . PHE A 1 284 ? 9.774 -2.927 -14.070 1.00 97.94 284 PHE A N 1
ATOM 2125 C CA . PHE A 1 284 ? 8.776 -2.713 -13.021 1.00 97.94 284 PHE A CA 1
ATOM 2126 C C . PHE A 1 284 ? 7.361 -2.604 -13.603 1.00 97.94 284 PHE A C 1
ATOM 2128 O O . PHE A 1 284 ? 6.450 -3.303 -13.158 1.00 97.94 284 PHE A O 1
ATOM 2135 N N . THR A 1 285 ? 7.188 -1.761 -14.624 1.00 97.69 285 THR A N 1
ATOM 2136 C CA . THR A 1 285 ? 5.874 -1.467 -15.212 1.00 97.69 285 THR A CA 1
ATOM 2137 C C . THR A 1 285 ? 5.296 -2.671 -15.947 1.00 97.69 285 THR A C 1
ATOM 2139 O O . THR A 1 285 ? 4.134 -3.002 -15.737 1.00 97.69 285 THR A O 1
ATOM 2142 N N . ASP A 1 286 ? 6.101 -3.384 -16.733 1.00 97.19 286 ASP A N 1
ATOM 2143 C CA . ASP A 1 286 ? 5.695 -4.603 -17.437 1.00 97.19 286 ASP A CA 1
ATOM 2144 C C . ASP A 1 286 ? 5.330 -5.719 -16.450 1.00 97.19 286 ASP A C 1
ATOM 2146 O O . ASP A 1 286 ? 4.362 -6.452 -16.666 1.00 97.19 286 ASP A O 1
ATOM 2150 N N . GLY A 1 287 ? 6.053 -5.820 -15.327 1.00 98.19 287 GLY A N 1
ATOM 2151 C CA . GLY A 1 287 ? 5.698 -6.711 -14.224 1.00 98.19 287 GLY A CA 1
ATOM 2152 C C . GLY A 1 287 ? 4.303 -6.405 -13.675 1.00 98.19 287 GLY A C 1
ATOM 2153 O O . GLY A 1 287 ? 3.455 -7.299 -13.600 1.00 98.19 287 GLY A O 1
ATOM 2154 N N . VAL A 1 288 ? 4.039 -5.133 -13.361 1.00 98.50 288 VAL A N 1
ATOM 2155 C CA . VAL A 1 288 ? 2.726 -4.667 -12.892 1.00 98.50 288 VAL A CA 1
ATOM 2156 C C . VAL A 1 288 ? 1.630 -4.933 -13.932 1.00 98.50 288 VAL A C 1
ATOM 2158 O O . VAL A 1 288 ? 0.607 -5.530 -13.594 1.00 98.50 288 VAL A O 1
ATOM 2161 N N . LEU A 1 289 ? 1.849 -4.566 -15.199 1.00 98.50 289 LEU A N 1
ATOM 2162 C CA . LEU A 1 289 ? 0.909 -4.785 -16.305 1.00 98.50 289 LEU A CA 1
ATOM 2163 C C . LEU A 1 289 ? 0.546 -6.266 -16.455 1.00 98.50 289 LEU A C 1
ATOM 2165 O O . LEU A 1 289 ? -0.634 -6.614 -16.543 1.00 98.50 289 LEU A O 1
ATOM 2169 N N . ALA A 1 290 ? 1.544 -7.151 -16.414 1.00 98.62 290 ALA A N 1
ATOM 2170 C CA . ALA A 1 290 ? 1.323 -8.588 -16.497 1.00 98.62 290 ALA A CA 1
ATOM 2171 C C . ALA A 1 290 ? 0.498 -9.109 -15.310 1.00 98.62 290 ALA A C 1
ATOM 2173 O O . ALA A 1 290 ? -0.339 -9.995 -15.478 1.00 98.62 290 ALA A O 1
ATOM 2174 N N . HIS A 1 291 ? 0.700 -8.582 -14.100 1.00 98.50 291 HIS A N 1
ATOM 2175 C CA . HIS A 1 291 ? -0.111 -8.964 -12.942 1.00 98.50 291 HIS A CA 1
ATOM 2176 C C . HIS A 1 291 ? -1.544 -8.431 -13.020 1.00 98.50 291 HIS A C 1
ATOM 2178 O O . HIS A 1 291 ? -2.466 -9.212 -12.786 1.00 98.50 291 HIS A O 1
ATOM 2184 N N . ILE A 1 292 ? -1.756 -7.179 -13.440 1.00 98.44 292 ILE A N 1
ATOM 2185 C CA . ILE A 1 292 ? -3.099 -6.641 -13.718 1.00 98.44 292 ILE A CA 1
ATOM 2186 C C . ILE A 1 292 ? -3.828 -7.542 -14.721 1.00 98.44 292 ILE A C 1
ATOM 2188 O O . ILE A 1 292 ? -4.973 -7.931 -14.488 1.00 98.44 292 ILE A O 1
ATOM 2192 N N . GLN A 1 293 ? -3.158 -7.935 -15.809 1.00 98.06 293 GLN A N 1
ATOM 2193 C CA . GLN A 1 293 ? -3.740 -8.822 -16.814 1.00 98.06 293 GLN A CA 1
ATOM 2194 C C . GLN A 1 293 ? -4.098 -10.199 -16.240 1.00 98.06 293 GLN A C 1
ATOM 2196 O O . GLN A 1 293 ? -5.177 -10.713 -16.538 1.00 98.06 293 GLN A O 1
ATOM 2201 N N . ARG A 1 294 ? -3.235 -10.799 -15.406 1.00 98.12 294 ARG A N 1
ATOM 2202 C CA . ARG A 1 294 ? -3.526 -12.083 -14.740 1.00 98.12 294 ARG A CA 1
ATOM 2203 C C . ARG A 1 294 ? -4.782 -11.993 -13.876 1.00 98.12 294 ARG A C 1
ATOM 2205 O O . ARG A 1 294 ? -5.647 -12.855 -13.997 1.00 98.12 294 ARG A O 1
ATOM 2212 N N . TYR A 1 295 ? -4.913 -10.943 -13.065 1.00 97.44 295 TYR A N 1
ATOM 2213 C CA . TYR A 1 295 ? -6.103 -10.751 -12.235 1.00 97.44 295 TYR A CA 1
ATOM 2214 C C . TYR A 1 295 ? -7.357 -10.486 -13.062 1.00 97.44 295 TYR A C 1
ATOM 2216 O O . TYR A 1 295 ? -8.377 -11.107 -12.797 1.00 97.44 295 TYR A O 1
ATOM 2224 N N . ARG A 1 296 ? -7.290 -9.645 -14.099 1.00 96.75 296 ARG A N 1
ATOM 2225 C CA . ARG A 1 296 ? -8.441 -9.390 -14.984 1.00 96.75 296 ARG A CA 1
ATOM 2226 C C . ARG A 1 296 ? -8.860 -10.610 -15.798 1.00 96.75 296 ARG A C 1
ATOM 2228 O O . ARG A 1 296 ? -10.040 -10.797 -16.064 1.00 96.75 296 ARG A O 1
ATOM 2235 N N . SER A 1 297 ? -7.913 -11.476 -16.149 1.00 96.88 297 SER A N 1
ATOM 2236 C CA . SER A 1 297 ? -8.223 -12.758 -16.798 1.00 96.88 297 SER A CA 1
ATOM 2237 C C . SER A 1 297 ? -8.993 -13.702 -15.871 1.00 96.88 297 SER A C 1
ATOM 2239 O O . SER A 1 297 ? -9.736 -14.552 -16.349 1.00 96.88 297 SER A O 1
ATOM 2241 N N . TRP A 1 298 ? -8.810 -13.565 -14.555 1.00 95.06 298 TRP A N 1
ATOM 2242 C CA . TRP A 1 298 ? -9.483 -14.378 -13.546 1.00 95.06 298 TRP A CA 1
ATOM 2243 C C . TRP A 1 298 ? -10.804 -13.760 -13.057 1.00 95.06 298 TRP A C 1
ATOM 2245 O O . TRP A 1 298 ? -11.807 -14.461 -12.977 1.00 95.06 298 TRP A O 1
ATOM 2255 N N . LEU A 1 299 ? -10.812 -12.464 -12.745 1.00 94.12 299 LEU A N 1
ATOM 2256 C CA . LEU A 1 299 ? -11.921 -11.760 -12.088 1.00 94.12 299 LEU A CA 1
ATOM 2257 C C . LEU A 1 299 ? -12.791 -10.936 -13.049 1.00 94.12 299 LEU A C 1
ATOM 2259 O O . LEU A 1 299 ? -13.795 -10.369 -12.626 1.00 94.12 299 LEU A O 1
ATOM 2263 N N . GLY A 1 300 ? -12.422 -10.860 -14.329 1.00 94.69 300 GLY A N 1
ATOM 2264 C CA . GLY A 1 300 ? -13.078 -10.002 -15.311 1.00 94.69 300 GLY A CA 1
ATOM 2265 C C . GLY A 1 300 ? -12.603 -8.549 -15.245 1.00 94.69 300 GLY A C 1
ATOM 2266 O O . GLY A 1 300 ? -11.527 -8.240 -14.727 1.00 94.69 300 GLY A O 1
ATOM 2267 N N . ASP A 1 301 ? -13.397 -7.646 -15.818 1.00 94.44 301 ASP A N 1
ATOM 2268 C CA . ASP A 1 301 ? -13.073 -6.221 -15.837 1.00 94.44 301 ASP A CA 1
ATOM 2269 C C . ASP A 1 301 ? -13.340 -5.586 -14.466 1.00 94.44 301 ASP A C 1
ATOM 2271 O O . ASP A 1 301 ? -14.476 -5.282 -14.106 1.00 94.44 301 ASP A O 1
ATOM 2275 N N . ILE A 1 302 ? -12.271 -5.440 -13.683 1.00 95.88 302 ILE A N 1
ATOM 2276 C CA . ILE A 1 302 ? -12.284 -4.888 -12.326 1.00 95.88 302 ILE A CA 1
ATOM 2277 C C . ILE A 1 302 ? -11.406 -3.632 -12.223 1.00 95.88 302 ILE A C 1
ATOM 2279 O O . ILE A 1 302 ? -10.416 -3.497 -12.969 1.00 95.88 302 ILE A O 1
ATOM 2283 N N . PRO A 1 303 ? -11.729 -2.712 -11.291 1.00 98.00 303 PRO A N 1
ATOM 2284 C CA . PRO A 1 303 ? -10.893 -1.552 -11.024 1.00 98.00 303 PRO A CA 1
ATOM 2285 C C . PRO A 1 303 ? -9.519 -1.959 -10.482 1.00 98.00 303 PRO A C 1
ATOM 2287 O O . PRO A 1 303 ? -9.362 -2.963 -9.779 1.00 98.00 303 PRO A O 1
ATOM 2290 N N . VAL A 1 304 ? -8.529 -1.132 -10.805 1.00 98.62 304 VAL A N 1
ATOM 2291 C CA . VAL A 1 304 ? -7.163 -1.215 -10.289 1.00 98.62 304 VAL A CA 1
ATOM 2292 C C . VAL A 1 304 ? -6.950 -0.007 -9.386 1.00 98.62 304 VAL A C 1
ATOM 2294 O O . VAL A 1 304 ? -6.877 1.133 -9.847 1.00 98.62 304 VAL A O 1
ATOM 2297 N N . LEU A 1 305 ? -6.891 -0.266 -8.089 1.00 98.75 305 LEU A N 1
ATOM 2298 C CA . LEU A 1 305 ? -6.723 0.733 -7.048 1.00 98.75 305 LEU A CA 1
ATOM 2299 C C . LEU A 1 305 ? -5.232 0.905 -6.765 1.00 98.75 305 LEU A C 1
ATOM 2301 O O . LEU A 1 305 ? -4.543 -0.075 -6.501 1.00 98.75 305 LEU A O 1
ATOM 2305 N N . LEU A 1 306 ? -4.733 2.132 -6.821 1.00 98.75 306 LEU A N 1
ATOM 2306 C CA . LEU A 1 306 ? -3.333 2.467 -6.583 1.00 98.75 306 LEU A CA 1
ATOM 2307 C C . LEU A 1 306 ? -3.209 3.219 -5.256 1.00 98.75 306 LEU A C 1
ATOM 2309 O O . LEU A 1 306 ? -3.916 4.199 -5.030 1.00 98.75 306 LEU A O 1
ATOM 2313 N N . THR A 1 307 ? -2.298 2.783 -4.395 1.00 98.00 307 THR A N 1
ATOM 2314 C CA . THR A 1 307 ? -1.951 3.449 -3.130 1.00 98.00 307 THR A CA 1
ATOM 2315 C C . THR A 1 307 ? -0.439 3.380 -2.900 1.00 98.00 307 THR A C 1
ATOM 2317 O O . THR A 1 307 ? 0.304 2.877 -3.746 1.00 98.00 307 THR A O 1
ATOM 2320 N N . GLY A 1 308 ? 0.034 3.925 -1.785 1.00 94.38 308 GLY A N 1
ATOM 2321 C CA . GLY A 1 308 ? 1.453 4.028 -1.466 1.00 94.38 308 GLY A CA 1
ATOM 2322 C C . GLY A 1 308 ? 2.094 5.304 -2.016 1.00 94.38 308 GLY A C 1
ATOM 2323 O O . GLY A 1 308 ? 1.473 6.099 -2.725 1.00 94.38 308 GLY A O 1
ATOM 2324 N N . GLY A 1 309 ? 3.354 5.534 -1.645 1.00 91.88 309 GLY A N 1
ATOM 2325 C CA . GLY A 1 309 ? 4.070 6.777 -1.955 1.00 91.88 309 GLY A CA 1
ATOM 2326 C C . GLY A 1 309 ? 4.319 7.007 -3.448 1.00 91.88 309 GLY A C 1
ATOM 2327 O O . GLY A 1 309 ? 4.346 8.155 -3.883 1.00 91.88 309 GLY A O 1
ATOM 2328 N N . ASP A 1 310 ? 4.440 5.930 -4.228 1.00 95.50 310 ASP A N 1
ATOM 2329 C CA . ASP A 1 310 ? 4.720 5.986 -5.668 1.00 95.50 310 ASP A CA 1
ATOM 2330 C C . ASP A 1 310 ? 3.457 5.769 -6.528 1.00 95.50 310 ASP A C 1
ATOM 2332 O O . ASP A 1 310 ? 3.553 5.573 -7.742 1.00 95.50 310 ASP A O 1
ATOM 2336 N N . ALA A 1 311 ? 2.260 5.812 -5.927 1.00 96.81 311 ALA A N 1
ATOM 2337 C CA . ALA A 1 311 ? 0.994 5.536 -6.614 1.00 96.81 311 ALA A CA 1
ATOM 2338 C C . ALA A 1 311 ? 0.746 6.465 -7.809 1.00 96.81 311 ALA A C 1
ATOM 2340 O O . ALA A 1 311 ? 0.393 6.001 -8.889 1.00 96.81 311 ALA A O 1
ATOM 2341 N N . GLU A 1 312 ? 0.968 7.772 -7.637 1.00 96.44 312 GLU A N 1
ATOM 2342 C CA . GLU A 1 312 ? 0.793 8.771 -8.701 1.00 96.44 312 GLU A CA 1
ATOM 2343 C C . GLU A 1 312 ? 1.796 8.574 -9.843 1.00 96.44 312 GLU A C 1
ATOM 2345 O O . GLU A 1 312 ? 1.452 8.701 -11.020 1.00 96.44 312 GLU A O 1
ATOM 2350 N N . LEU A 1 313 ? 3.043 8.214 -9.517 1.00 96.75 313 LEU A N 1
ATOM 2351 C CA . LEU A 1 313 ? 4.058 7.902 -10.521 1.00 96.75 313 LEU A CA 1
ATOM 2352 C C . LEU A 1 313 ? 3.617 6.702 -11.367 1.00 96.75 313 LEU A C 1
ATOM 2354 O O . LEU A 1 313 ? 3.609 6.784 -12.597 1.00 96.75 313 LEU A O 1
ATOM 2358 N N . LEU A 1 314 ? 3.198 5.616 -10.710 1.00 97.62 314 LEU A N 1
ATOM 2359 C CA . LEU A 1 314 ? 2.719 4.424 -11.400 1.00 97.62 314 LEU A CA 1
ATOM 2360 C C . LEU A 1 314 ? 1.429 4.700 -12.185 1.00 97.62 314 LEU A C 1
ATOM 2362 O O . LEU A 1 314 ? 1.310 4.241 -13.318 1.00 97.62 314 LEU A O 1
ATOM 2366 N N . SER A 1 315 ? 0.490 5.471 -11.632 1.00 98.06 315 SER A N 1
ATOM 2367 C CA . SER A 1 315 ? -0.765 5.839 -12.299 1.00 98.06 315 SER A CA 1
ATOM 2368 C C . SER A 1 315 ? -0.504 6.521 -13.641 1.00 98.06 315 SER A C 1
ATOM 2370 O O . SER A 1 315 ? -1.069 6.133 -14.668 1.00 98.06 315 SER A O 1
ATOM 2372 N N . ASN A 1 316 ? 0.438 7.469 -13.662 1.00 96.75 316 ASN A N 1
ATOM 2373 C CA . ASN A 1 316 ? 0.863 8.150 -14.882 1.00 96.75 316 ASN A CA 1
ATOM 2374 C C . ASN A 1 316 ? 1.491 7.185 -15.897 1.00 96.75 316 ASN A C 1
ATOM 2376 O O . ASN A 1 316 ? 1.189 7.262 -17.090 1.00 96.75 316 ASN A O 1
ATOM 2380 N N . TRP A 1 317 ? 2.336 6.254 -15.443 1.00 97.44 317 TRP A N 1
ATOM 2381 C CA . TRP A 1 317 ? 2.951 5.259 -16.324 1.00 97.44 317 TRP A CA 1
ATOM 2382 C C . TRP A 1 317 ? 1.907 4.313 -16.920 1.00 97.44 317 TRP A C 1
ATOM 2384 O O . TRP A 1 317 ? 1.831 4.186 -18.140 1.00 97.44 317 TRP A O 1
ATOM 2394 N N . LEU A 1 318 ? 1.056 3.704 -16.090 1.00 97.62 318 LEU A N 1
ATOM 2395 C CA . LEU A 1 318 ? 0.019 2.764 -16.528 1.00 97.62 318 LEU A CA 1
ATOM 2396 C C . LEU A 1 318 ? -1.013 3.421 -17.453 1.00 97.62 318 LEU A C 1
ATOM 2398 O O . LEU A 1 318 ? -1.449 2.796 -18.421 1.00 97.62 318 LEU A O 1
ATOM 2402 N N . SER A 1 319 ? -1.355 4.688 -17.206 1.00 96.31 319 SER A N 1
ATOM 2403 C CA . SER A 1 319 ? -2.212 5.471 -18.105 1.00 96.31 319 SER A CA 1
ATOM 2404 C C . SER A 1 319 ? -1.583 5.618 -19.493 1.00 96.31 319 SER A C 1
ATOM 2406 O O . SER A 1 319 ? -2.270 5.458 -20.500 1.00 96.31 319 SER A O 1
ATOM 2408 N N . GLY A 1 320 ? -0.264 5.837 -19.563 1.00 94.50 320 GLY A N 1
ATOM 2409 C CA . GLY A 1 320 ? 0.492 5.858 -20.820 1.00 94.50 320 GLY A CA 1
ATOM 2410 C C . GLY A 1 320 ? 0.468 4.528 -21.585 1.00 94.50 320 GLY A C 1
ATOM 2411 O O . GLY A 1 320 ? 0.554 4.528 -22.810 1.00 94.50 320 GLY A O 1
ATOM 2412 N N . PHE A 1 321 ? 0.279 3.406 -20.883 1.00 95.44 321 PHE A N 1
ATOM 2413 C CA . PHE A 1 321 ? 0.088 2.073 -21.469 1.00 95.44 321 PHE A CA 1
ATOM 2414 C C . PHE A 1 321 ? -1.385 1.714 -21.734 1.00 95.44 321 PHE A C 1
ATOM 2416 O O . PHE A 1 321 ? -1.685 0.587 -22.125 1.00 95.44 321 PHE A O 1
ATOM 2423 N N . GLY A 1 322 ? -2.318 2.653 -21.546 1.00 95.94 322 GLY A N 1
ATOM 2424 C CA . GLY A 1 322 ? -3.736 2.452 -21.846 1.00 95.94 322 GLY A CA 1
ATOM 2425 C C . GLY A 1 322 ? -4.478 1.571 -20.838 1.00 95.94 322 GLY A C 1
ATOM 2426 O O . GLY A 1 322 ? -5.524 1.012 -21.168 1.00 95.94 322 GLY A O 1
ATOM 2427 N N . VAL A 1 323 ? -3.972 1.430 -19.609 1.00 97.12 323 VAL A N 1
ATOM 2428 C CA . VAL A 1 323 ? -4.698 0.710 -18.555 1.00 97.12 323 VAL A CA 1
ATOM 2429 C C . VAL A 1 323 ? -5.919 1.524 -18.133 1.00 97.12 323 VAL A C 1
ATOM 2431 O O . VAL A 1 323 ? -5.798 2.622 -17.600 1.00 97.12 323 VAL A O 1
ATOM 2434 N N . MET A 1 324 ? -7.110 0.976 -18.363 1.00 95.50 324 MET A N 1
ATOM 2435 C CA . MET A 1 324 ? -8.378 1.582 -17.941 1.00 95.50 324 MET A CA 1
ATOM 2436 C C . MET A 1 324 ? -8.718 1.226 -16.490 1.00 95.50 324 MET A C 1
ATOM 2438 O O . MET A 1 324 ? -8.190 0.252 -15.952 1.00 95.50 324 MET A O 1
ATOM 2442 N N . GLY A 1 325 ? -9.615 1.993 -15.862 1.00 96.44 325 GLY A N 1
ATOM 2443 C CA . GLY A 1 325 ? -10.118 1.706 -14.512 1.00 96.44 325 GLY A CA 1
ATOM 2444 C C . GLY A 1 325 ? -9.089 1.898 -13.392 1.00 96.44 325 GLY A C 1
ATOM 2445 O O . GLY A 1 325 ? -9.191 1.228 -12.366 1.00 96.44 325 GLY A O 1
ATOM 2446 N N . LEU A 1 326 ? -8.093 2.765 -13.600 1.00 98.31 326 LEU A N 1
ATOM 2447 C CA . LEU A 1 326 ? -7.131 3.169 -12.574 1.00 98.31 326 LEU A CA 1
ATOM 2448 C C . LEU A 1 326 ? -7.781 4.163 -11.607 1.00 98.31 326 LEU A C 1
ATOM 2450 O O . LEU A 1 326 ? -8.367 5.156 -12.039 1.00 98.31 326 LEU A O 1
ATOM 2454 N N . ILE A 1 327 ? -7.654 3.915 -10.306 1.00 98.19 327 ILE A N 1
ATOM 2455 C CA . ILE A 1 327 ? -8.123 4.825 -9.259 1.00 98.19 327 ILE A CA 1
ATOM 2456 C C . ILE A 1 327 ? -7.008 4.986 -8.231 1.00 98.19 327 ILE A C 1
ATOM 2458 O O . ILE A 1 327 ? -6.661 4.023 -7.555 1.00 98.19 327 ILE A O 1
ATOM 2462 N N . THR A 1 328 ? -6.458 6.191 -8.091 1.00 97.88 328 THR A N 1
ATOM 2463 C CA . THR A 1 328 ? -5.502 6.485 -7.016 1.00 97.88 328 THR A CA 1
ATOM 2464 C C . THR A 1 328 ? -6.253 6.843 -5.736 1.00 97.88 328 THR A C 1
ATOM 2466 O O . THR A 1 328 ? -7.056 7.775 -5.722 1.00 97.88 328 THR A O 1
ATOM 2469 N N . ASP A 1 329 ? -5.985 6.115 -4.655 1.00 96.50 329 ASP A N 1
ATOM 2470 C CA . ASP A 1 329 ? -6.527 6.371 -3.321 1.00 96.50 329 ASP A CA 1
ATOM 2471 C C . ASP A 1 329 ? -5.411 6.198 -2.280 1.00 96.50 329 ASP A C 1
ATOM 2473 O O . ASP A 1 329 ? -5.152 5.083 -1.825 1.00 96.50 329 ASP A O 1
ATOM 2477 N N . PRO A 1 330 ? -4.727 7.285 -1.880 1.00 94.62 330 PRO A N 1
ATOM 2478 C CA . PRO A 1 330 ? -3.568 7.199 -0.991 1.00 94.62 330 PRO A CA 1
ATOM 2479 C C . PRO A 1 330 ? -3.944 6.876 0.464 1.00 94.62 330 PRO A C 1
ATOM 2481 O O . PRO A 1 330 ? -3.066 6.794 1.322 1.00 94.62 330 PRO A O 1
ATOM 2484 N N . TYR A 1 331 ? -5.238 6.725 0.771 1.00 95.75 331 TYR A N 1
ATOM 2485 C CA . TYR A 1 331 ? -5.741 6.597 2.138 1.00 95.75 331 TYR A CA 1
ATOM 2486 C C . TYR A 1 331 ? -6.359 5.230 2.441 1.00 95.75 331 TYR A C 1
ATOM 2488 O O . TYR A 1 331 ? -6.955 5.061 3.506 1.00 95.75 331 TYR A O 1
ATOM 2496 N N . LEU A 1 332 ? -6.213 4.246 1.543 1.00 96.44 332 LEU A N 1
ATOM 2497 C CA . LEU A 1 332 ? -6.800 2.910 1.705 1.00 96.44 332 LEU A CA 1
ATOM 2498 C C . LEU A 1 332 ? -6.461 2.266 3.050 1.00 96.44 332 LEU A C 1
ATOM 2500 O O . LEU A 1 332 ? -7.356 1.753 3.719 1.00 96.44 332 LEU A O 1
ATOM 2504 N N . ILE A 1 333 ? -5.203 2.343 3.486 1.00 95.94 333 ILE A N 1
ATOM 2505 C CA . ILE A 1 333 ? -4.795 1.765 4.767 1.00 95.94 333 ILE A CA 1
ATOM 2506 C C . ILE A 1 333 ? -5.567 2.383 5.939 1.00 95.94 333 ILE A C 1
ATOM 2508 O O . ILE A 1 333 ? -6.107 1.652 6.766 1.00 95.94 333 ILE A O 1
ATOM 2512 N N . TYR A 1 334 ? -5.727 3.709 5.976 1.00 95.12 334 TYR A N 1
ATOM 2513 C CA . TYR A 1 334 ? -6.435 4.384 7.067 1.00 95.12 334 TYR A CA 1
ATOM 2514 C C . TYR A 1 334 ? -7.941 4.144 7.022 1.00 95.12 334 TYR A C 1
ATOM 2516 O O . TYR A 1 334 ? -8.569 3.984 8.067 1.00 95.12 334 TYR A O 1
ATOM 2524 N N . LYS A 1 335 ? -8.519 4.023 5.822 1.00 94.00 335 LYS A N 1
ATOM 2525 C CA . LYS A 1 335 ? -9.905 3.565 5.657 1.00 94.00 335 LYS A CA 1
ATOM 2526 C C . LYS A 1 335 ? -10.081 2.183 6.275 1.00 94.00 335 LYS A C 1
ATOM 2528 O O . LYS A 1 335 ? -11.016 1.986 7.048 1.00 94.00 335 LYS A O 1
ATOM 2533 N N . GLY A 1 336 ? -9.137 1.272 6.034 1.00 93.69 336 GLY A N 1
ATOM 2534 C CA . GLY A 1 336 ? -9.116 -0.048 6.660 1.00 93.69 336 GLY A CA 1
ATOM 2535 C C . GLY A 1 336 ? -8.935 -0.017 8.181 1.00 93.69 336 GLY A C 1
ATOM 2536 O O . GLY A 1 336 ? -9.474 -0.869 8.882 1.00 93.69 336 GLY A O 1
ATOM 2537 N N . MET A 1 337 ? -8.216 0.975 8.708 1.00 92.88 337 MET A N 1
ATOM 2538 C CA . MET A 1 337 ? -8.059 1.174 10.153 1.00 92.88 337 MET A CA 1
ATOM 2539 C C . MET A 1 337 ? -9.299 1.792 10.816 1.00 92.88 337 MET A C 1
ATOM 2541 O O . MET A 1 337 ? -9.523 1.568 12.003 1.00 92.88 337 MET A O 1
ATOM 2545 N N . SER A 1 338 ? -10.088 2.578 10.076 1.00 89.88 338 SER A N 1
ATOM 2546 C CA . SER A 1 338 ? -11.228 3.347 10.605 1.00 89.88 338 SER A CA 1
ATOM 2547 C C . SER A 1 338 ? -12.431 2.499 11.002 1.00 89.88 338 SER A C 1
ATOM 2549 O O . SER A 1 338 ? -13.208 2.887 11.873 1.00 89.88 338 SER A O 1
ATOM 2551 N N . GLN A 1 339 ? -12.568 1.328 10.390 1.00 87.38 339 GLN A N 1
ATOM 2552 C CA . GLN A 1 339 ? -13.658 0.407 10.651 1.00 87.38 339 GLN A CA 1
ATOM 2553 C C . GLN A 1 339 ? -13.115 -1.008 10.556 1.00 87.38 339 GLN A C 1
ATOM 2555 O O . GLN A 1 339 ? -12.650 -1.429 9.504 1.00 87.38 339 GLN A O 1
ATOM 2560 N N . LEU A 1 340 ? -13.184 -1.756 11.648 1.00 82.19 340 LEU A N 1
ATOM 2561 C CA . LEU A 1 340 ? -12.796 -3.161 11.655 1.00 82.19 340 LEU A CA 1
ATOM 2562 C C . LEU A 1 340 ? -14.000 -4.030 11.278 1.00 82.19 340 LEU A C 1
ATOM 2564 O O . LEU A 1 340 ? -15.136 -3.594 11.481 1.00 82.19 340 LEU A O 1
ATOM 2568 N N . PRO A 1 341 ? -13.789 -5.243 10.741 1.00 75.44 341 PRO A N 1
ATOM 2569 C CA . PRO A 1 341 ? -14.875 -6.199 10.578 1.00 75.44 341 PRO A CA 1
ATOM 2570 C C . PRO A 1 341 ? -15.581 -6.399 11.928 1.00 75.44 341 PRO A C 1
ATOM 2572 O O . PRO A 1 341 ? -14.924 -6.686 12.932 1.00 75.44 341 PRO A O 1
ATOM 2575 N N . GLU A 1 342 ? -16.900 -6.198 11.976 1.00 59.84 342 GLU A N 1
ATOM 2576 C CA . GLU A 1 342 ? -17.689 -6.534 13.165 1.00 59.84 342 GLU A CA 1
ATOM 2577 C C . GLU A 1 342 ? -17.577 -8.036 13.444 1.00 59.84 342 GLU A C 1
ATOM 2579 O O . GLU A 1 342 ? -17.343 -8.813 12.519 1.00 59.84 342 GLU A O 1
ATOM 2584 N N . HIS A 1 343 ? -17.712 -8.423 14.719 1.00 46.00 343 HIS A N 1
ATOM 2585 C CA . HIS A 1 343 ? -17.685 -9.811 15.184 1.00 46.00 343 HIS A CA 1
ATOM 2586 C C . HIS A 1 343 ? -18.389 -10.763 14.198 1.00 46.00 343 HIS A C 1
ATOM 2588 O O . HIS A 1 343 ? -19.618 -10.829 14.172 1.00 46.00 343 HIS A O 1
ATOM 2594 N N . LEU A 1 344 ? -17.593 -11.499 13.418 1.00 34.59 344 LEU A N 1
ATOM 2595 C CA . LEU A 1 344 ? -18.003 -12.723 12.735 1.00 34.59 344 LEU A CA 1
ATOM 2596 C C . LEU A 1 344 ? -17.609 -13.919 13.595 1.00 34.59 344 LEU A C 1
ATOM 2598 O O . LEU A 1 344 ? -16.442 -13.944 14.059 1.00 34.59 344 LEU A O 1
#

Radius of gyration: 25.16 Å; chains: 1; bounding box: 78×67×65 Å

Sequence (344 aa):
MSGYLSGLMGFDPGRGLYLDIGNSRITIAEPGADSSLNAVDEPSSQAAHTELPADTADSADSANNAHHKYTKNSDDSSHSASSTAVPKHWSILESIPVSSPISQSAAKLVRLLQNQPPDRPIIASTVRRDIEHELSASLPDRIHWIGRTSFRSFIATYETPDTLGLDRILTAWGAWLQYRQSAVIIDCGTACTIDAVVATTPDSPTSSGHKPTSSEHQPTSSEYQPITNSATFAGGVIMPGIHTLHEALRNATPELPGVPLSIPQTFPGKSTQSCLEWGINGLFTDGVLAHIQRYRSWLGDIPVLLTGGDAELLSNWLSGFGVMGLITDPYLIYKGMSQLPEHL